Protein AF-A0A7V2SP52-F1 (afdb_monomer_lite)

pLDDT: mean 77.51, std 13.79, range [35.06, 93.62]

Foldseek 3Di:
DPCAVQLVVLLQLLLQLLLLLLQLCLVVVAFPLVQVCCVVPNPDNQNVLLQLLLVLLQLLLQLVCVVVVLFDCLQAPQFAQWPLPQLCVVVVVVQVVVCVVLVGHLLSLLLVVLQQEPVSVVVNLVLLQVLQCCVPNPVVVVSVVRSVVRTPRPPDDSTPAPQCVPPNPDSVSSSVVSNVSSCVSNCVSPVDPVNVVVVSSNVSSNSSSVSQSSQQSSCSNSCPDPPDNPHNDGADRRHLSNVLVVCVVPVVPDRNHSNNSSSNSSSNSSNVSSVVVVNRDNDDPDDPD

Radius of gyration: 19.65 Å; chains: 1; bounding box: 48×50×55 Å

Structure (mmCIF, N/CA/C/O backbone):
data_AF-A0A7V2SP52-F1
#
_entry.id   AF-A0A7V2SP52-F1
#
loop_
_atom_site.group_PDB
_atom_site.id
_atom_site.type_symbol
_atom_site.label_atom_id
_atom_site.label_alt_id
_atom_site.label_comp_id
_atom_site.label_asym_id
_atom_site.label_entity_id
_atom_site.label_seq_id
_atom_site.pdbx_PDB_ins_code
_atom_site.Cartn_x
_atom_site.Cartn_y
_atom_site.Cartn_z
_atom_site.occupancy
_atom_site.B_iso_or_equiv
_atom_site.auth_seq_id
_atom_site.auth_comp_id
_atom_site.auth_asym_id
_atom_site.auth_atom_id
_atom_site.pdbx_PDB_model_num
ATOM 1 N N . MET A 1 1 ? 5.611 19.695 -24.413 1.00 40.03 1 MET A N 1
ATOM 2 C CA . MET A 1 1 ? 4.196 19.769 -23.974 1.00 40.03 1 MET A CA 1
ATOM 3 C C . MET A 1 1 ? 3.271 18.742 -24.661 1.00 40.03 1 MET A C 1
ATOM 5 O O . MET A 1 1 ? 2.066 18.895 -24.558 1.00 40.03 1 MET A O 1
ATOM 9 N N . ILE A 1 2 ? 3.774 17.671 -25.305 1.00 41.84 2 ILE A N 1
ATOM 10 C CA . ILE A 1 2 ? 2.934 16.700 -26.059 1.00 41.84 2 ILE A CA 1
ATOM 11 C C . ILE A 1 2 ? 2.723 15.354 -25.306 1.00 41.84 2 ILE A C 1
ATOM 13 O O . ILE A 1 2 ? 1.990 14.499 -25.777 1.00 41.84 2 ILE A O 1
ATOM 17 N N . GLY A 1 3 ? 3.261 15.178 -24.087 1.00 51.06 3 GLY A N 1
ATOM 18 C CA . GLY A 1 3 ? 3.035 13.979 -23.244 1.00 51.06 3 GLY A CA 1
ATOM 19 C C . GLY A 1 3 ? 1.941 14.107 -22.166 1.00 51.06 3 GLY A C 1
ATOM 20 O O . GLY A 1 3 ? 1.559 13.122 -21.545 1.00 51.06 3 GLY A O 1
ATOM 21 N N . ALA A 1 4 ? 1.392 15.309 -21.951 1.00 56.06 4 ALA A N 1
ATOM 22 C CA . ALA A 1 4 ? 0.476 15.598 -20.841 1.00 56.06 4 ALA A CA 1
ATOM 23 C C . ALA A 1 4 ? -0.848 14.792 -20.793 1.00 56.06 4 ALA A C 1
ATOM 25 O O . ALA A 1 4 ? -1.271 14.474 -19.680 1.00 56.06 4 ALA A O 1
ATOM 26 N N . PRO A 1 5 ? -1.530 14.446 -21.911 1.00 64.88 5 PRO A N 1
ATOM 27 C CA . PRO A 1 5 ? -2.832 13.779 -21.808 1.00 64.88 5 PRO A CA 1
ATOM 28 C C . PRO A 1 5 ? -2.718 12.337 -21.296 1.00 64.88 5 PRO A C 1
ATOM 30 O O . PRO A 1 5 ? -3.607 11.867 -20.588 1.00 64.88 5 PRO A O 1
ATOM 33 N N . PHE A 1 6 ? -1.616 11.652 -21.604 1.00 73.81 6 PHE A N 1
ATOM 34 C CA . PHE A 1 6 ? -1.414 10.254 -21.234 1.00 73.81 6 PHE A CA 1
ATOM 35 C C . PHE A 1 6 ? -1.037 10.093 -19.760 1.00 73.81 6 PHE A C 1
ATOM 37 O O . PHE A 1 6 ? -1.691 9.349 -19.028 1.00 73.81 6 PHE A O 1
ATOM 44 N N . SER A 1 7 ? -0.051 10.860 -19.285 1.00 74.00 7 SER A N 1
ATOM 45 C CA . SER A 1 7 ? 0.370 10.825 -17.879 1.00 74.00 7 SER A CA 1
ATOM 46 C C . SER A 1 7 ? -0.771 11.251 -16.946 1.00 74.00 7 SER A C 1
ATOM 48 O O . SER A 1 7 ? -0.987 10.639 -15.900 1.00 74.00 7 SER A O 1
ATOM 50 N N . PHE A 1 8 ? -1.576 12.242 -17.355 1.00 80.69 8 PHE A N 1
ATOM 51 C CA . PHE A 1 8 ? -2.764 12.659 -16.606 1.00 80.69 8 PHE A CA 1
ATOM 52 C C . PHE A 1 8 ? -3.832 11.559 -16.534 1.00 80.69 8 PHE A C 1
ATOM 54 O O . PHE A 1 8 ? -4.391 11.319 -15.464 1.00 80.69 8 PHE A O 1
ATOM 61 N N . TYR A 1 9 ? -4.090 10.858 -17.642 1.00 82.56 9 TYR A N 1
ATOM 62 C CA . TYR A 1 9 ? -5.028 9.735 -17.670 1.00 82.56 9 TYR A CA 1
ATOM 63 C C . TYR A 1 9 ? -4.591 8.608 -16.723 1.00 82.56 9 TYR A C 1
ATOM 65 O O . TYR A 1 9 ? -5.379 8.150 -15.895 1.00 82.56 9 TYR A O 1
ATOM 73 N N . ILE A 1 10 ? -3.316 8.219 -16.768 1.00 81.81 10 ILE A N 1
ATOM 74 C CA . ILE A 1 10 ? -2.755 7.186 -15.888 1.00 81.81 10 ILE A CA 1
ATOM 75 C C . ILE A 1 10 ? -2.825 7.607 -14.413 1.00 81.81 10 ILE A C 1
ATOM 77 O O . ILE A 1 10 ? -3.188 6.805 -13.548 1.00 81.81 10 ILE A O 1
ATOM 81 N N . ALA A 1 11 ? -2.519 8.867 -14.106 1.00 83.31 11 ALA A N 1
ATOM 82 C CA . ALA A 1 11 ? -2.638 9.386 -12.750 1.00 83.31 11 ALA A CA 1
ATOM 83 C C . ALA A 1 11 ? -4.091 9.405 -12.253 1.00 83.31 11 ALA A C 1
ATOM 85 O O . ALA A 1 11 ? -4.332 9.113 -11.083 1.00 83.31 11 ALA A O 1
ATOM 86 N N . LEU A 1 12 ? -5.064 9.686 -13.126 1.00 86.38 12 LEU A N 1
ATOM 87 C CA . LEU A 1 12 ? -6.485 9.625 -12.784 1.00 86.38 12 LEU A CA 1
ATOM 88 C C . LEU A 1 12 ? -6.923 8.194 -12.441 1.00 86.38 12 LEU A C 1
ATOM 90 O O . LEU A 1 12 ? -7.636 7.996 -11.459 1.00 86.38 12 LEU A O 1
ATOM 94 N N . LEU A 1 13 ? -6.460 7.192 -13.194 1.00 86.19 13 LEU A N 1
ATOM 95 C CA . LEU A 1 13 ? -6.706 5.781 -12.869 1.00 86.19 13 LEU A CA 1
ATOM 96 C C . LEU A 1 13 ? -6.083 5.409 -11.514 1.00 86.19 13 LEU A C 1
ATOM 98 O O . LEU A 1 13 ? -6.737 4.788 -10.673 1.00 86.19 13 LEU A O 1
ATOM 102 N N . GLY A 1 14 ? -4.853 5.869 -11.257 1.00 84.12 14 GLY A N 1
ATOM 103 C CA . GLY A 1 14 ? -4.197 5.731 -9.955 1.00 84.12 14 GLY A CA 1
ATOM 104 C C . GLY A 1 14 ? -5.015 6.350 -8.822 1.00 84.12 14 GLY A C 1
ATOM 105 O O . GLY A 1 14 ? -5.219 5.706 -7.789 1.00 84.12 14 GLY A O 1
ATOM 106 N N . LEU A 1 15 ? -5.543 7.555 -9.044 1.00 88.81 15 LEU A N 1
ATOM 107 C CA . LEU A 1 15 ? -6.394 8.287 -8.109 1.00 88.81 15 LEU A CA 1
ATOM 108 C C . LEU A 1 15 ? -7.689 7.539 -7.808 1.00 88.81 15 LEU A C 1
ATOM 110 O O . LEU A 1 15 ? -8.049 7.438 -6.640 1.00 88.81 15 LEU A O 1
ATOM 114 N N . LEU A 1 16 ? -8.363 6.976 -8.813 1.00 91.00 16 LEU A N 1
ATOM 115 C CA . LEU A 1 16 ? -9.608 6.228 -8.615 1.00 91.00 16 LEU A CA 1
ATOM 116 C C . LEU A 1 16 ? -9.405 4.993 -7.728 1.00 91.00 16 LEU A C 1
ATOM 118 O O . LEU A 1 16 ? -10.152 4.798 -6.766 1.00 91.00 16 LEU A O 1
ATOM 122 N N . GLY A 1 17 ? -8.374 4.187 -7.995 1.00 87.25 17 GLY A N 1
ATOM 123 C CA . GLY A 1 17 ? -8.081 3.031 -7.144 1.00 87.25 17 GLY A CA 1
ATOM 124 C C . GLY A 1 17 ? -7.591 3.444 -5.750 1.00 87.25 17 GLY A C 1
ATOM 125 O O . GLY A 1 17 ? -8.027 2.877 -4.747 1.00 87.25 17 GLY A O 1
ATOM 126 N N . GLY A 1 18 ? -6.775 4.501 -5.660 1.00 88.00 18 GLY A N 1
ATOM 127 C CA . GLY A 1 18 ? -6.342 5.073 -4.385 1.00 88.00 18 GLY A CA 1
ATOM 128 C C . GLY A 1 18 ? -7.520 5.571 -3.546 1.00 88.00 18 GLY A C 1
ATOM 129 O O . GLY A 1 18 ? -7.591 5.286 -2.355 1.00 88.00 18 GLY A O 1
ATOM 130 N N . PHE A 1 19 ? -8.486 6.244 -4.171 1.00 93.00 19 PHE A N 1
ATOM 131 C CA . PHE A 1 19 ? -9.704 6.734 -3.529 1.00 93.00 19 PHE A CA 1
ATOM 132 C C . PHE A 1 19 ? -10.544 5.595 -2.956 1.00 93.00 19 PHE A C 1
ATOM 134 O O . PHE A 1 19 ? -10.910 5.637 -1.780 1.00 93.00 19 PHE A O 1
ATOM 141 N N . ALA A 1 20 ? -10.789 4.549 -3.751 1.00 92.19 20 ALA A N 1
ATOM 142 C CA . ALA A 1 20 ? -11.539 3.377 -3.307 1.00 92.19 20 ALA A CA 1
ATOM 143 C C . ALA A 1 20 ? -10.878 2.709 -2.090 1.00 92.19 20 ALA A C 1
ATOM 145 O O . ALA A 1 20 ? -11.542 2.429 -1.091 1.00 92.19 20 ALA A O 1
ATOM 146 N N . VAL A 1 21 ? -9.556 2.515 -2.139 1.00 89.62 21 VAL A N 1
ATOM 147 C CA . VAL A 1 21 ? -8.794 1.929 -1.030 1.00 89.62 21 VAL A CA 1
ATOM 148 C C . VAL A 1 21 ? -8.776 2.844 0.188 1.00 89.62 21 VAL A C 1
ATOM 150 O O . VAL A 1 21 ? -8.996 2.365 1.296 1.00 89.62 21 VAL A O 1
ATOM 153 N N . GLY A 1 22 ? -8.553 4.147 0.011 1.00 88.69 22 GLY A N 1
ATOM 154 C CA . GLY A 1 22 ? -8.526 5.119 1.103 1.00 88.69 22 GLY A CA 1
ATOM 155 C C . GLY A 1 22 ? -9.850 5.182 1.862 1.00 88.69 22 GLY A C 1
ATOM 156 O O . GLY A 1 22 ? -9.866 5.156 3.094 1.00 88.69 22 GLY A O 1
ATOM 157 N N . PHE A 1 23 ? -10.962 5.188 1.125 1.00 90.19 23 PHE A N 1
ATOM 158 C CA . PHE A 1 23 ? -12.307 5.225 1.692 1.00 90.19 23 PHE A CA 1
ATOM 159 C C . PHE A 1 23 ? -12.612 3.972 2.522 1.00 90.19 23 PHE A C 1
ATOM 161 O O . PHE A 1 23 ? -13.031 4.044 3.678 1.00 90.19 23 PHE A O 1
ATOM 168 N N . VAL A 1 24 ? -12.354 2.805 1.936 1.00 90.12 24 VAL A N 1
ATOM 169 C CA . VAL A 1 24 ? -12.687 1.511 2.530 1.00 90.12 24 VAL A CA 1
ATOM 170 C C . VAL A 1 24 ? -11.746 1.153 3.687 1.00 90.12 24 VAL A C 1
ATOM 172 O O . VAL A 1 24 ? -12.192 0.698 4.743 1.00 90.12 24 VAL A O 1
ATOM 175 N N . ALA A 1 25 ? -10.446 1.414 3.536 1.00 87.25 25 ALA A N 1
ATOM 176 C CA . ALA A 1 25 ? -9.447 1.097 4.550 1.00 87.25 25 ALA A CA 1
ATOM 177 C C . ALA A 1 25 ? -9.601 1.931 5.825 1.00 87.25 25 ALA A C 1
ATOM 179 O O . ALA A 1 25 ? -9.349 1.408 6.915 1.00 87.25 25 ALA A O 1
ATOM 180 N N . ARG A 1 26 ? -10.046 3.193 5.716 1.00 86.00 26 ARG A N 1
ATOM 181 C CA . ARG A 1 26 ? -10.343 4.019 6.892 1.00 86.00 26 ARG A CA 1
ATOM 182 C C . ARG A 1 26 ? -11.458 3.397 7.727 1.00 86.00 26 ARG A C 1
ATOM 184 O O . ARG A 1 26 ? -11.306 3.238 8.934 1.00 86.00 26 ARG A O 1
ATOM 191 N N . ARG A 1 27 ? -12.546 2.987 7.074 1.00 83.00 27 ARG A N 1
ATOM 192 C CA . ARG A 1 27 ? -13.746 2.489 7.752 1.00 83.00 27 ARG A CA 1
ATOM 193 C C . ARG A 1 27 ? -13.531 1.159 8.471 1.00 83.00 27 ARG A C 1
ATOM 195 O O . ARG A 1 27 ? -14.134 0.911 9.509 1.00 83.00 27 ARG A O 1
ATOM 202 N N . SER A 1 28 ? -12.632 0.319 7.962 1.00 78.38 28 SER A N 1
ATOM 203 C CA . SER A 1 28 ? -12.274 -0.956 8.593 1.00 78.38 28 SER A CA 1
ATOM 204 C C . SER A 1 28 ? -10.977 -0.918 9.410 1.00 78.38 28 SER A C 1
ATOM 206 O O . SER A 1 28 ? -10.505 -1.979 9.813 1.00 78.38 28 SER A O 1
ATOM 208 N N . ASN A 1 29 ? -10.371 0.260 9.629 1.00 77.50 29 ASN A N 1
ATOM 209 C CA . ASN A 1 29 ? -9.073 0.418 10.305 1.00 77.50 29 ASN A CA 1
ATOM 210 C C . ASN A 1 29 ? -7.992 -0.541 9.769 1.00 77.50 29 ASN A C 1
ATOM 212 O O . ASN A 1 29 ? -7.296 -1.227 10.523 1.00 77.50 29 ASN A O 1
ATOM 216 N N . PHE A 1 30 ? -7.884 -0.631 8.443 1.00 77.06 30 PHE A N 1
ATOM 217 C CA . PHE A 1 30 ? -6.973 -1.563 7.791 1.00 77.06 30 PHE A CA 1
ATOM 218 C C . PHE A 1 30 ? -5.528 -1.047 7.854 1.00 77.06 30 PHE A C 1
ATOM 220 O O . PHE A 1 30 ? -5.159 -0.095 7.170 1.00 77.06 30 PHE A O 1
ATOM 227 N N . CYS A 1 31 ? -4.689 -1.695 8.661 1.00 82.19 31 CYS A N 1
ATOM 228 C CA . CYS A 1 31 ? -3.241 -1.503 8.653 1.00 82.19 31 CYS A CA 1
ATOM 229 C C . CYS A 1 31 ? -2.548 -2.835 8.939 1.00 82.19 31 CYS A C 1
ATOM 231 O O . CYS A 1 31 ? -2.997 -3.618 9.777 1.00 82.19 31 CYS A O 1
ATOM 233 N N . THR A 1 32 ? -1.428 -3.069 8.258 1.00 82.00 32 THR A N 1
ATOM 234 C CA . THR A 1 32 ? -0.595 -4.268 8.426 1.00 82.00 32 THR A CA 1
ATOM 235 C C . THR A 1 32 ? -0.119 -4.432 9.867 1.00 82.00 32 THR A C 1
ATOM 237 O O . THR A 1 32 ? -0.199 -5.526 10.412 1.00 82.00 32 THR A O 1
ATOM 240 N N . LEU A 1 33 ? 0.298 -3.336 10.511 1.00 82.56 33 LEU A N 1
ATOM 241 C CA . LEU A 1 33 ? 0.694 -3.339 11.921 1.00 82.56 33 LEU A CA 1
ATOM 242 C C . LEU A 1 33 ? -0.468 -3.768 12.827 1.00 82.56 33 LEU A C 1
ATOM 244 O O . LEU A 1 33 ? -0.289 -4.630 13.676 1.00 82.56 33 LEU A O 1
ATOM 248 N N . GLY A 1 34 ? -1.674 -3.250 12.581 1.00 82.06 34 GLY A N 1
ATOM 249 C CA . GLY A 1 34 ? -2.861 -3.606 13.361 1.00 82.06 34 GLY A CA 1
ATOM 250 C C . GLY A 1 34 ? -3.263 -5.079 13.228 1.00 82.06 34 GLY A C 1
ATOM 251 O O . GLY A 1 34 ? -3.805 -5.643 14.172 1.00 82.06 34 GLY A O 1
ATOM 252 N N . ALA A 1 35 ? -2.978 -5.717 12.087 1.00 84.12 35 ALA A N 1
ATOM 253 C CA . ALA A 1 35 ? -3.157 -7.160 11.917 1.00 84.12 35 ALA A CA 1
ATOM 254 C C . ALA A 1 35 ? -2.140 -7.972 12.742 1.00 84.12 35 ALA A C 1
ATOM 256 O O . ALA A 1 35 ? -2.489 -9.010 13.309 1.00 84.12 35 ALA A O 1
ATOM 257 N N . ILE A 1 36 ? -0.896 -7.493 12.842 1.00 84.81 36 ILE A N 1
ATOM 258 C CA . ILE A 1 36 ? 0.147 -8.113 13.671 1.00 84.81 36 ILE A CA 1
ATOM 259 C C . ILE A 1 36 ? -0.198 -7.943 15.155 1.00 84.81 36 ILE A C 1
ATOM 261 O O . ILE A 1 36 ? -0.233 -8.928 15.887 1.00 84.81 36 ILE A O 1
ATOM 265 N N . GLU A 1 37 ? -0.528 -6.728 15.592 1.00 84.50 37 GLU A N 1
ATOM 266 C CA . GLU A 1 37 ? -0.913 -6.434 16.977 1.00 84.50 37 GLU A CA 1
ATOM 267 C C . GLU A 1 37 ? -2.110 -7.271 17.430 1.00 84.50 37 GLU A C 1
ATOM 269 O O . GLU A 1 37 ? -2.073 -7.859 18.506 1.00 84.50 37 GLU A O 1
ATOM 274 N N . GLU A 1 38 ? -3.145 -7.399 16.596 1.00 84.44 38 GLU A N 1
ATOM 275 C CA . GLU A 1 38 ? -4.315 -8.226 16.907 1.00 84.44 38 GLU A CA 1
ATOM 276 C C . GLU A 1 38 ? -3.945 -9.719 17.038 1.00 84.44 38 GLU A C 1
ATOM 278 O O . GLU A 1 38 ? -4.562 -10.443 17.811 1.00 84.44 38 GLU A O 1
ATOM 283 N N . THR A 1 39 ? -2.891 -10.185 16.363 1.00 84.12 39 THR A N 1
ATOM 284 C CA . THR A 1 39 ? -2.422 -11.576 16.490 1.00 84.12 39 THR A CA 1
ATOM 285 C C . THR A 1 39 ? -1.745 -11.847 17.835 1.00 84.12 39 THR A C 1
ATOM 287 O O . THR A 1 39 ? -1.894 -12.943 18.376 1.00 84.12 39 THR A O 1
ATOM 290 N N . TYR A 1 40 ? -1.004 -10.871 18.367 1.00 85.44 40 TYR A N 1
ATOM 291 C CA . TYR A 1 40 ? -0.240 -11.021 19.611 1.00 85.44 40 TYR A CA 1
ATOM 292 C C . TYR A 1 40 ? -1.003 -10.565 20.859 1.00 85.44 40 TYR A C 1
ATOM 294 O O . TYR A 1 40 ? -0.849 -11.166 21.919 1.00 85.44 40 TYR A O 1
ATOM 302 N N . TYR A 1 41 ? -1.825 -9.523 20.738 1.00 83.06 41 TYR A N 1
ATOM 303 C CA . TYR A 1 41 ? -2.513 -8.870 21.856 1.00 83.06 41 TYR A CA 1
ATOM 304 C C . TYR A 1 41 ? -4.042 -8.949 21.760 1.00 83.06 41 TYR A C 1
ATOM 306 O O . TYR A 1 41 ? -4.733 -8.684 22.743 1.00 83.06 41 TYR A O 1
ATOM 314 N N . GLY A 1 42 ? -4.588 -9.290 20.590 1.00 78.81 42 GLY A N 1
ATOM 315 C CA . GLY A 1 42 ? -6.026 -9.339 20.341 1.00 78.81 42 GLY A CA 1
ATOM 316 C C . GLY A 1 42 ? -6.652 -10.705 20.625 1.00 78.81 42 GLY A C 1
ATOM 317 O O . GLY A 1 42 ? -6.044 -11.760 20.455 1.00 78.81 42 GLY A O 1
ATOM 318 N N . THR A 1 43 ? -7.917 -10.686 21.046 1.00 73.38 43 THR A N 1
ATOM 319 C CA . THR A 1 43 ? -8.761 -11.887 21.173 1.00 73.38 43 THR A CA 1
ATOM 320 C C . THR A 1 43 ? -9.574 -12.155 19.904 1.00 73.38 43 THR A C 1
ATOM 322 O O . THR A 1 43 ? -9.908 -13.302 19.598 1.00 73.38 43 THR A O 1
ATOM 325 N N . GLU A 1 44 ? -9.878 -11.102 19.146 1.00 79.75 44 GLU A N 1
ATOM 326 C CA . GLU A 1 44 ? -10.462 -11.175 17.812 1.00 79.75 44 GLU A CA 1
ATOM 327 C C . GLU A 1 44 ? -9.352 -11.292 16.753 1.00 79.75 44 GLU A C 1
ATOM 329 O O . GLU A 1 44 ? -8.199 -11.029 17.050 1.00 79.75 44 GLU A O 1
ATOM 334 N N . ARG A 1 45 ? -9.654 -11.789 15.545 1.00 83.50 45 ARG A N 1
ATOM 335 C CA . ARG A 1 45 ? -8.677 -11.929 14.435 1.00 83.50 45 ARG A CA 1
ATOM 336 C C . ARG A 1 45 ? -9.212 -11.334 13.132 1.00 83.50 45 ARG A C 1
ATOM 338 O O . ARG A 1 45 ? -8.957 -11.847 12.041 1.00 83.50 45 ARG A O 1
ATOM 345 N N . SER A 1 46 ? -10.053 -10.316 13.252 1.00 83.81 46 SER A N 1
ATOM 346 C CA . SER A 1 46 ? -10.825 -9.744 12.148 1.00 83.81 46 SER A CA 1
ATOM 347 C C . SER A 1 46 ? -9.941 -8.995 11.141 1.00 83.81 46 SER A C 1
ATOM 349 O O . SER A 1 46 ? -10.086 -9.188 9.929 1.00 83.81 46 SER A O 1
ATOM 351 N N . ARG A 1 47 ? -8.972 -8.200 11.611 1.00 84.75 47 ARG A N 1
ATOM 352 C CA . ARG A 1 47 ? -8.035 -7.435 10.771 1.00 84.75 47 ARG A CA 1
ATOM 353 C C . ARG A 1 47 ? -7.021 -8.363 10.125 1.00 84.75 47 ARG A C 1
ATOM 355 O O . ARG A 1 47 ? -6.758 -8.220 8.934 1.00 84.75 47 ARG A O 1
ATOM 362 N N . LEU A 1 48 ? -6.533 -9.362 10.865 1.00 87.50 48 LEU A N 1
ATOM 363 C CA . LEU A 1 48 ? -5.670 -10.410 10.313 1.00 87.50 48 LEU A CA 1
ATOM 364 C C . LEU A 1 48 ? -6.357 -11.157 9.161 1.00 87.50 48 LEU A C 1
ATOM 366 O O . LEU A 1 48 ? -5.778 -11.294 8.086 1.00 87.50 48 LEU A O 1
ATOM 370 N N . ARG A 1 49 ? -7.609 -11.591 9.346 1.00 88.44 49 ARG A N 1
ATOM 371 C CA . ARG A 1 49 ? -8.381 -12.257 8.283 1.00 88.44 49 ARG A CA 1
ATOM 372 C C . ARG A 1 49 ? -8.624 -11.349 7.087 1.00 88.44 49 ARG A C 1
ATOM 374 O O . ARG A 1 49 ? -8.469 -11.802 5.961 1.00 88.44 49 ARG A O 1
ATOM 381 N N . THR A 1 50 ? -8.923 -10.073 7.323 1.00 89.38 50 THR A N 1
ATOM 382 C CA . THR A 1 50 ? -9.069 -9.076 6.250 1.00 89.38 50 THR A CA 1
ATOM 383 C C . THR A 1 50 ? -7.787 -8.908 5.447 1.00 89.38 50 THR A C 1
ATOM 385 O O . THR A 1 50 ? -7.832 -8.851 4.220 1.00 89.38 50 THR A O 1
ATOM 388 N N . TRP A 1 51 ? -6.640 -8.865 6.126 1.00 89.56 51 TRP A N 1
ATOM 389 C CA . TRP A 1 51 ? -5.337 -8.758 5.481 1.00 89.56 51 TRP A CA 1
ATOM 390 C C . TRP A 1 51 ? -5.008 -10.005 4.653 1.00 89.56 51 TRP A C 1
ATOM 392 O O . TRP A 1 51 ? -4.654 -9.878 3.484 1.00 89.56 51 TRP A O 1
ATOM 402 N N . VAL A 1 52 ? -5.212 -11.204 5.208 1.00 89.06 52 VAL A N 1
ATOM 403 C CA . VAL A 1 52 ? -5.005 -12.467 4.478 1.00 89.06 52 VAL A CA 1
ATOM 404 C C . VAL A 1 52 ? -5.959 -12.592 3.287 1.00 89.06 52 VAL A C 1
ATOM 406 O O . VAL A 1 52 ? -5.543 -13.033 2.217 1.00 89.06 52 VAL A O 1
ATOM 409 N N . LEU A 1 53 ? -7.214 -12.159 3.435 1.00 89.62 53 LEU A N 1
ATOM 410 C CA . LEU A 1 53 ? -8.186 -12.152 2.345 1.00 89.62 53 LEU A CA 1
ATOM 411 C C . LEU A 1 53 ? -7.753 -11.207 1.219 1.00 89.62 53 LEU A C 1
ATOM 413 O O . LEU A 1 53 ? -7.785 -11.605 0.058 1.00 89.62 53 LEU A O 1
ATOM 417 N N . ALA A 1 54 ? -7.288 -9.998 1.550 1.00 89.62 54 ALA A N 1
ATOM 418 C CA . ALA A 1 54 ? -6.760 -9.057 0.563 1.00 89.62 54 ALA A CA 1
ATOM 419 C C . ALA A 1 54 ? -5.569 -9.640 -0.208 1.00 89.62 54 ALA A C 1
ATOM 421 O O . ALA A 1 54 ? -5.524 -9.540 -1.432 1.00 89.62 54 ALA A O 1
ATOM 422 N N . VAL A 1 55 ? -4.636 -10.292 0.496 1.00 87.19 55 VAL A N 1
ATOM 423 C CA . VAL A 1 55 ? -3.479 -10.962 -0.116 1.00 87.19 55 VAL A CA 1
ATOM 424 C C . VAL A 1 55 ? -3.926 -12.102 -1.032 1.00 87.19 55 VAL A C 1
ATOM 426 O O . VAL A 1 55 ? -3.476 -12.175 -2.171 1.00 87.19 55 VAL A O 1
ATOM 429 N N . GLY A 1 56 ? -4.837 -12.965 -0.580 1.00 86.94 56 GLY A N 1
ATOM 430 C CA . GLY A 1 56 ? -5.331 -14.081 -1.387 1.00 86.94 56 GLY A CA 1
ATOM 431 C C . GLY A 1 56 ? -6.067 -13.626 -2.650 1.00 86.94 56 GLY A C 1
ATOM 432 O O . GLY A 1 56 ? -5.819 -14.158 -3.730 1.00 86.94 56 GLY A O 1
ATOM 433 N N . VAL A 1 57 ? -6.929 -12.608 -2.543 1.00 89.38 57 VAL A N 1
ATOM 434 C CA . VAL A 1 57 ? -7.635 -12.025 -3.699 1.00 89.38 57 VAL A CA 1
ATOM 435 C C . VAL A 1 57 ? -6.650 -11.366 -4.665 1.00 89.38 57 VAL A C 1
ATOM 437 O O . VAL A 1 57 ? -6.774 -11.551 -5.874 1.00 89.38 57 VAL A O 1
ATOM 440 N N . ALA A 1 58 ? -5.653 -10.642 -4.146 1.00 87.06 58 ALA A N 1
ATOM 441 C CA . ALA A 1 58 ? -4.621 -10.024 -4.968 1.00 87.06 58 ALA A CA 1
ATOM 442 C C . ALA A 1 58 ? -3.816 -11.071 -5.748 1.00 87.06 58 ALA A C 1
ATOM 444 O O . ALA A 1 58 ? -3.683 -10.930 -6.957 1.00 87.06 58 ALA A O 1
ATOM 445 N N . ILE A 1 59 ? -3.335 -12.135 -5.091 1.00 84.88 59 ILE A N 1
ATOM 446 C CA . ILE A 1 59 ? -2.555 -13.189 -5.758 1.00 84.88 59 ILE A CA 1
ATOM 447 C C . ILE A 1 59 ? -3.414 -13.930 -6.790 1.00 84.88 59 ILE A C 1
ATOM 449 O O . ILE A 1 59 ? -2.956 -14.137 -7.909 1.00 84.88 59 ILE A O 1
ATOM 453 N N . LEU A 1 60 ? -4.663 -14.300 -6.472 1.00 87.56 60 LEU A N 1
ATOM 454 C CA . LEU A 1 60 ? -5.534 -14.942 -7.466 1.00 87.56 60 LEU A CA 1
ATOM 455 C C . LEU A 1 60 ? -5.760 -14.054 -8.687 1.00 87.56 60 LEU A C 1
ATOM 457 O O . LEU A 1 60 ? -5.680 -14.536 -9.814 1.00 87.56 60 LEU A O 1
ATOM 461 N N . GLY A 1 61 ? -6.057 -12.772 -8.476 1.00 84.94 61 GLY A N 1
ATOM 462 C CA . GLY A 1 61 ? -6.365 -11.873 -9.580 1.00 84.94 61 GLY A CA 1
ATOM 463 C C . GLY A 1 61 ? -5.145 -11.535 -10.436 1.00 84.94 61 GLY A C 1
ATOM 464 O O . GLY A 1 61 ? -5.272 -11.477 -11.657 1.00 84.94 61 GLY A O 1
ATOM 465 N N . THR A 1 62 ? -3.958 -11.372 -9.843 1.00 82.69 62 THR A N 1
ATOM 466 C CA . THR A 1 62 ? -2.728 -11.130 -10.617 1.00 82.69 62 THR A CA 1
ATOM 467 C C . THR A 1 62 ? -2.321 -12.345 -11.434 1.00 82.69 62 THR A C 1
ATOM 469 O O . THR A 1 62 ? -1.967 -12.201 -12.599 1.00 82.69 62 THR A O 1
ATOM 472 N N . GLN A 1 63 ? -2.436 -13.543 -10.863 1.00 82.69 63 GLN A N 1
ATOM 473 C CA . GLN A 1 63 ? -2.137 -14.780 -11.580 1.00 82.69 63 GLN A CA 1
ATOM 474 C C . GLN A 1 63 ? -3.158 -15.061 -12.683 1.00 82.69 63 GLN A C 1
ATOM 476 O O . GLN A 1 63 ? -2.800 -15.561 -13.745 1.00 82.69 63 GLN A O 1
ATOM 481 N N . ALA A 1 64 ? -4.429 -14.705 -12.472 1.00 83.25 64 ALA A N 1
ATOM 482 C CA . ALA A 1 64 ? -5.431 -14.767 -13.529 1.00 83.25 64 ALA A CA 1
ATOM 483 C C . ALA A 1 64 ? -5.082 -13.819 -14.690 1.00 83.25 64 ALA A C 1
ATOM 485 O O . ALA A 1 64 ? -5.148 -14.233 -15.844 1.00 83.25 64 ALA A O 1
ATOM 486 N N . LEU A 1 65 ? -4.674 -12.576 -14.405 1.00 80.75 65 LEU A N 1
ATOM 487 C CA . LEU A 1 65 ? -4.253 -11.604 -15.426 1.00 80.75 65 LEU A CA 1
ATOM 488 C C . LEU A 1 65 ? -3.066 -12.095 -16.268 1.00 80.75 65 LEU A C 1
ATOM 490 O O . LEU A 1 65 ? -3.085 -11.925 -17.487 1.00 80.75 65 LEU A O 1
ATOM 494 N N . ASP A 1 66 ? -2.074 -12.714 -15.627 1.00 77.44 66 ASP A N 1
ATOM 495 C CA . ASP A 1 66 ? -0.913 -13.318 -16.295 1.00 77.44 66 ASP A CA 1
ATOM 496 C C . ASP A 1 66 ? -1.325 -14.513 -17.166 1.00 77.44 66 ASP A C 1
ATOM 498 O O . ASP A 1 66 ? -0.974 -14.584 -18.341 1.00 77.44 66 ASP A O 1
ATOM 502 N N . PHE A 1 67 ? -2.193 -15.393 -16.651 1.00 75.38 67 PHE A N 1
ATOM 503 C CA . PHE A 1 67 ? -2.697 -16.545 -17.403 1.00 75.38 67 PHE A CA 1
ATOM 504 C C . PHE A 1 67 ? -3.498 -16.153 -18.654 1.00 75.38 67 PHE A C 1
ATOM 506 O O . PHE A 1 67 ? -3.400 -16.815 -19.687 1.00 75.38 67 PHE A O 1
ATOM 513 N N . TYR A 1 68 ? -4.285 -15.076 -18.580 1.00 79.44 68 TYR A N 1
ATOM 514 C CA . TYR A 1 68 ? -5.017 -14.543 -19.733 1.00 79.44 68 TYR A CA 1
ATOM 515 C C . TYR A 1 68 ? -4.134 -13.726 -20.694 1.00 79.44 68 TYR A C 1
ATOM 517 O O . TYR A 1 68 ? -4.627 -13.282 -21.730 1.00 79.44 68 TYR A O 1
ATOM 525 N N . GLY A 1 69 ? -2.845 -13.539 -20.386 1.00 70.31 69 GLY A N 1
ATOM 526 C CA . GLY A 1 69 ? -1.889 -12.840 -21.246 1.00 70.31 69 GLY A CA 1
ATOM 527 C C . GLY A 1 69 ? -2.070 -11.322 -21.283 1.00 70.31 69 GLY A C 1
ATOM 528 O O . GLY A 1 69 ? -1.563 -10.673 -22.194 1.00 70.31 69 GLY A O 1
ATOM 529 N N . PHE A 1 70 ? -2.790 -10.738 -20.317 1.00 67.25 70 PHE A N 1
ATOM 530 C CA . PHE A 1 70 ? -2.937 -9.280 -20.221 1.00 67.25 70 PHE A CA 1
ATOM 531 C C . PHE A 1 70 ? -1.683 -8.599 -19.654 1.00 67.25 70 PHE A C 1
ATOM 533 O O . PHE A 1 70 ? -1.506 -7.398 -19.842 1.00 67.25 70 PHE A O 1
ATOM 540 N N . ILE A 1 71 ? -0.835 -9.342 -18.936 1.00 66.12 71 ILE A N 1
ATOM 541 C CA . ILE A 1 71 ? 0.372 -8.849 -18.262 1.00 66.12 71 ILE A CA 1
ATOM 542 C C . ILE A 1 71 ? 1.456 -9.922 -18.387 1.00 66.12 71 ILE A C 1
ATOM 544 O O . ILE A 1 71 ? 1.146 -11.095 -18.224 1.00 66.12 71 ILE A O 1
ATOM 548 N N . ASN A 1 72 ? 2.710 -9.530 -18.634 1.00 62.97 72 ASN A N 1
ATOM 549 C CA . ASN A 1 72 ? 3.870 -10.405 -18.442 1.00 62.97 72 ASN A CA 1
ATOM 550 C C . ASN A 1 72 ? 4.512 -10.080 -17.089 1.00 62.97 72 ASN A C 1
ATOM 552 O O . ASN A 1 72 ? 5.221 -9.081 -16.956 1.00 62.97 72 ASN A O 1
ATOM 556 N N . ILE A 1 73 ? 4.276 -10.911 -16.068 1.00 59.59 73 ILE A N 1
ATOM 557 C CA . ILE A 1 73 ? 4.870 -10.704 -14.732 1.00 59.59 73 ILE A CA 1
ATOM 558 C C . ILE A 1 73 ? 6.404 -10.872 -14.768 1.00 59.59 73 ILE A C 1
ATOM 560 O O . ILE A 1 73 ? 7.108 -10.314 -13.922 1.00 59.59 73 ILE A O 1
ATOM 564 N N . SER A 1 74 ? 6.941 -11.583 -15.765 1.00 54.69 74 SER A N 1
ATOM 565 C CA . SER A 1 74 ? 8.378 -11.841 -15.939 1.00 54.69 74 SER A CA 1
ATOM 566 C C . SER A 1 74 ? 9.236 -10.579 -16.098 1.00 54.69 74 SER A C 1
ATOM 568 O O . SER A 1 74 ? 10.391 -10.600 -15.682 1.00 54.69 74 SER A O 1
ATOM 570 N N . ASP A 1 75 ? 8.673 -9.478 -16.609 1.00 54.09 75 ASP A N 1
ATOM 571 C CA . ASP A 1 75 ? 9.375 -8.190 -16.749 1.00 54.09 75 ASP A CA 1
ATOM 572 C C . ASP A 1 75 ? 9.221 -7.281 -15.514 1.00 54.09 75 ASP A C 1
ATOM 574 O O . ASP A 1 75 ? 9.755 -6.170 -15.463 1.00 54.09 75 ASP A O 1
ATOM 578 N N . SER A 1 76 ? 8.482 -7.721 -14.489 1.00 56.66 76 SER A N 1
ATOM 579 C CA . SER A 1 76 ? 8.272 -6.918 -13.285 1.00 56.66 76 SER A CA 1
ATOM 580 C C . SER A 1 76 ? 9.521 -6.892 -12.397 1.00 56.66 76 SER A C 1
ATOM 582 O O . SER A 1 76 ? 10.168 -7.915 -12.165 1.00 56.66 76 SER A O 1
ATOM 584 N N . PHE A 1 77 ? 9.811 -5.722 -11.808 1.00 53.84 77 PHE A N 1
ATOM 585 C CA . PHE A 1 77 ? 10.935 -5.508 -10.879 1.00 53.84 77 PHE A CA 1
ATOM 586 C C . PHE A 1 77 ? 11.013 -6.571 -9.761 1.00 53.84 77 PHE A C 1
ATOM 588 O O . PHE A 1 77 ? 12.090 -6.902 -9.270 1.00 53.84 77 PHE A O 1
ATOM 595 N N . TYR A 1 78 ? 9.863 -7.121 -9.363 1.00 52.56 78 TYR A N 1
ATOM 596 C CA . TYR A 1 78 ? 9.735 -8.101 -8.288 1.00 52.56 78 TYR A CA 1
ATOM 597 C C . TYR A 1 78 ? 10.225 -9.510 -8.636 1.00 52.56 78 TYR A C 1
ATOM 599 O O . TYR A 1 78 ? 10.546 -10.262 -7.717 1.00 52.56 78 TYR A O 1
ATOM 607 N N . LEU A 1 79 ? 10.267 -9.881 -9.921 1.00 51.69 79 LEU A N 1
ATOM 608 C CA . LEU A 1 79 ? 10.719 -11.203 -10.367 1.00 51.69 79 LEU A CA 1
ATOM 609 C C . LEU A 1 79 ? 12.168 -11.220 -10.856 1.00 51.69 79 LEU A C 1
ATOM 611 O O . LEU A 1 79 ? 12.665 -12.303 -11.174 1.00 51.69 79 LEU A O 1
ATOM 615 N N . LEU A 1 80 ? 12.864 -10.073 -10.852 1.00 52.09 80 LEU A N 1
ATOM 616 C CA . LEU A 1 80 ? 14.278 -10.019 -11.217 1.00 52.09 80 LEU A CA 1
ATOM 617 C C . LEU A 1 80 ? 15.090 -11.043 -10.391 1.00 52.09 80 LEU A C 1
ATOM 619 O O . LEU A 1 80 ? 14.848 -11.220 -9.189 1.00 52.09 80 LEU A O 1
ATOM 623 N N . PRO A 1 81 ? 16.074 -11.720 -11.005 1.00 50.19 81 PRO A N 1
ATOM 624 C CA . PRO A 1 81 ? 16.840 -12.806 -10.392 1.00 50.19 81 PRO A CA 1
ATOM 625 C C . PRO A 1 81 ? 17.923 -12.283 -9.427 1.00 50.19 81 PRO A C 1
ATOM 627 O O . PRO A 1 81 ? 19.087 -12.667 -9.496 1.00 50.19 81 PRO A O 1
ATOM 630 N N . GLN A 1 82 ? 17.566 -11.352 -8.539 1.00 53.22 82 GLN A N 1
ATOM 631 C CA . GLN A 1 82 ? 18.459 -10.787 -7.529 1.00 53.22 82 GLN A CA 1
ATOM 632 C C . GLN A 1 82 ? 17.801 -10.885 -6.154 1.00 53.22 82 GLN A C 1
ATOM 634 O O . GLN A 1 82 ? 17.032 -10.014 -5.742 1.00 53.22 82 GLN A O 1
ATOM 639 N N . LEU A 1 83 ? 18.125 -11.949 -5.417 1.00 55.25 83 LEU A N 1
ATOM 640 C CA . LEU A 1 83 ? 17.770 -12.059 -4.007 1.00 55.25 83 LEU A CA 1
ATOM 641 C C . LEU A 1 83 ? 18.660 -11.114 -3.196 1.00 55.25 83 LEU A C 1
ATOM 643 O O . LEU A 1 83 ? 19.739 -11.471 -2.726 1.00 55.25 83 LEU A O 1
ATOM 647 N N . ARG A 1 84 ? 18.173 -9.886 -3.016 1.00 66.44 84 ARG A N 1
ATOM 648 C CA . ARG A 1 84 ? 18.788 -8.830 -2.200 1.00 66.44 84 ARG A CA 1
ATOM 649 C C . ARG A 1 84 ? 18.553 -9.113 -0.711 1.00 66.44 84 ARG A C 1
ATOM 651 O O . ARG A 1 84 ? 17.883 -8.345 -0.018 1.00 66.44 84 ARG A O 1
ATOM 658 N N . LEU A 1 85 ? 19.056 -10.252 -0.226 1.00 69.56 85 LEU A N 1
ATOM 659 C CA . LEU A 1 85 ? 18.707 -10.823 1.080 1.00 69.56 85 LEU A CA 1
ATOM 660 C C . LEU A 1 85 ? 19.044 -9.856 2.223 1.00 69.56 85 LEU A C 1
ATOM 662 O O . LEU A 1 85 ? 18.179 -9.515 3.028 1.00 69.56 85 LEU A O 1
ATOM 666 N N . VAL A 1 86 ? 20.273 -9.333 2.232 1.00 74.75 86 VAL A N 1
AT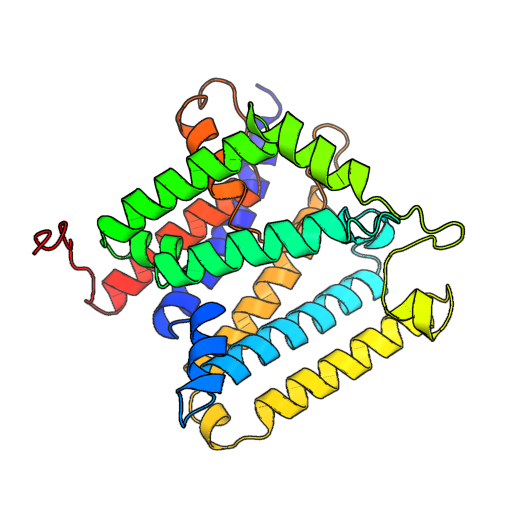OM 667 C CA . VAL A 1 86 ? 20.750 -8.387 3.256 1.00 74.75 86 VAL A CA 1
ATOM 668 C C . VAL A 1 86 ? 19.929 -7.098 3.241 1.00 74.75 86 VAL A C 1
ATOM 670 O O . VAL A 1 86 ? 19.461 -6.657 4.291 1.00 74.75 86 VAL A O 1
ATOM 673 N N . GLY A 1 87 ? 19.686 -6.535 2.054 1.00 73.81 87 GLY A N 1
ATOM 674 C CA . GLY A 1 87 ? 18.864 -5.336 1.894 1.00 73.81 87 GLY A CA 1
ATOM 675 C C . GLY A 1 87 ? 17.427 -5.538 2.382 1.00 73.81 87 GLY A C 1
ATOM 676 O O . GLY A 1 87 ? 16.884 -4.674 3.067 1.00 73.81 87 GLY A O 1
ATOM 677 N N . SER A 1 88 ? 16.825 -6.695 2.091 1.00 76.94 88 SER A N 1
ATOM 678 C CA . SER A 1 88 ? 15.459 -7.017 2.516 1.00 76.94 88 SER A CA 1
ATOM 679 C C . SER A 1 88 ? 15.333 -7.224 4.029 1.00 76.94 88 SER A C 1
ATOM 681 O O . SER A 1 88 ? 14.384 -6.724 4.631 1.00 76.94 88 SER A O 1
ATOM 683 N N . ILE A 1 89 ? 16.308 -7.887 4.664 1.00 83.38 89 ILE A N 1
ATOM 684 C CA . ILE A 1 89 ? 16.309 -8.137 6.111 1.00 83.38 89 ILE A CA 1
ATOM 685 C C . ILE A 1 89 ? 16.553 -6.833 6.871 1.00 83.38 89 ILE A C 1
ATOM 687 O O . ILE A 1 89 ? 15.751 -6.467 7.729 1.00 83.38 89 ILE A O 1
ATOM 691 N N . LEU A 1 90 ? 17.624 -6.103 6.543 1.00 84.06 90 LEU A N 1
ATOM 692 C CA . LEU A 1 90 ? 17.958 -4.856 7.234 1.00 84.06 90 LEU A CA 1
ATOM 693 C C . LEU A 1 90 ? 16.917 -3.767 6.969 1.00 84.06 90 LEU A C 1
ATOM 695 O O . LEU A 1 90 ? 16.470 -3.105 7.905 1.00 84.06 90 LEU A O 1
ATOM 699 N N . GLY A 1 91 ? 16.482 -3.611 5.716 1.00 82.50 91 GLY A N 1
ATOM 700 C CA . GLY A 1 91 ? 15.423 -2.671 5.355 1.00 82.50 91 GLY A CA 1
ATOM 701 C C . GLY A 1 91 ? 14.100 -3.009 6.041 1.00 82.50 91 GLY A C 1
ATOM 702 O O . GLY A 1 91 ? 13.458 -2.122 6.599 1.00 82.50 91 GLY A O 1
ATOM 703 N N . GLY A 1 92 ? 13.723 -4.292 6.074 1.00 85.44 92 GLY A N 1
ATOM 704 C CA . GLY A 1 92 ? 12.532 -4.773 6.772 1.00 85.44 92 GLY A CA 1
ATOM 705 C C . GLY A 1 92 ? 12.587 -4.537 8.283 1.00 85.44 92 GLY A C 1
ATOM 706 O O . GLY A 1 92 ? 11.601 -4.077 8.857 1.00 85.44 92 GLY A O 1
ATOM 707 N N . MET A 1 93 ? 13.736 -4.776 8.925 1.00 88.69 93 MET A N 1
ATOM 708 C CA . MET A 1 93 ? 13.930 -4.505 10.355 1.00 88.69 93 MET A CA 1
ATOM 709 C C . MET A 1 93 ? 13.839 -3.013 10.678 1.00 88.69 93 MET A C 1
ATOM 711 O O . MET A 1 93 ? 13.111 -2.636 11.594 1.00 88.69 93 MET A O 1
ATOM 715 N N . LEU A 1 94 ? 14.529 -2.157 9.918 1.00 88.75 94 LEU A N 1
ATOM 716 C CA . LEU A 1 94 ? 14.485 -0.705 10.115 1.00 88.75 94 LEU A CA 1
ATOM 717 C C . LEU A 1 94 ? 13.078 -0.146 9.882 1.00 88.75 94 LEU A C 1
ATOM 719 O O . LEU A 1 94 ? 12.591 0.663 10.671 1.00 88.75 94 LEU A O 1
ATOM 723 N N . PHE A 1 95 ? 12.398 -0.615 8.832 1.00 87.00 95 PHE A N 1
ATOM 724 C CA . PHE A 1 95 ? 11.022 -0.223 8.544 1.00 87.00 95 PHE A CA 1
ATOM 725 C C . PHE A 1 95 ? 10.054 -0.706 9.635 1.00 87.00 95 PHE A C 1
ATOM 727 O O . PHE A 1 95 ? 9.200 0.059 10.078 1.00 87.00 95 PHE A O 1
ATOM 734 N N . GLY A 1 96 ? 10.214 -1.941 10.121 1.00 87.56 96 GLY A N 1
ATOM 735 C CA . GLY A 1 96 ? 9.435 -2.502 11.228 1.00 87.56 96 GLY A CA 1
ATOM 736 C C . GLY A 1 96 ? 9.626 -1.746 12.543 1.00 87.56 96 GLY A C 1
ATOM 737 O O . GLY A 1 96 ? 8.643 -1.398 13.195 1.00 87.56 96 GLY A O 1
ATOM 738 N N . LEU A 1 97 ? 10.873 -1.422 12.896 1.00 90.75 97 LEU A N 1
ATOM 739 C CA . LEU A 1 97 ? 11.198 -0.609 14.069 1.00 90.75 97 LEU A CA 1
ATOM 740 C C . LEU A 1 97 ? 10.557 0.782 13.970 1.00 90.75 97 LEU A C 1
ATOM 742 O O . LEU A 1 97 ? 9.953 1.254 14.931 1.00 90.75 97 LEU A O 1
ATOM 746 N N . GLY A 1 98 ? 10.621 1.409 12.791 1.00 89.06 98 GLY A N 1
ATOM 747 C CA . GLY A 1 98 ? 9.944 2.676 12.519 1.00 89.06 98 GLY A CA 1
ATOM 748 C C . GLY A 1 98 ? 8.426 2.588 12.696 1.00 89.06 98 GLY A C 1
ATOM 749 O O . GLY A 1 98 ? 7.834 3.448 13.346 1.00 89.06 98 GLY A O 1
ATOM 750 N N . MET A 1 99 ? 7.791 1.525 12.187 1.00 89.62 99 MET A N 1
ATOM 751 C CA . MET A 1 99 ? 6.352 1.304 12.383 1.00 89.62 99 MET A CA 1
ATOM 752 C C . MET A 1 99 ? 5.983 1.156 13.863 1.00 89.62 99 MET A C 1
ATOM 754 O O . MET A 1 99 ? 4.961 1.701 14.277 1.00 89.62 99 MET A O 1
ATOM 758 N N . ALA A 1 100 ? 6.812 0.473 14.659 1.00 87.75 100 ALA A N 1
ATOM 759 C CA . ALA A 1 100 ? 6.601 0.327 16.099 1.00 87.75 100 ALA A CA 1
ATOM 760 C C . ALA A 1 100 ? 6.754 1.662 16.853 1.00 87.75 100 ALA A C 1
ATOM 762 O O . ALA A 1 100 ? 5.942 1.966 17.721 1.00 87.75 100 ALA A O 1
ATOM 763 N N . LEU A 1 101 ? 7.744 2.487 16.490 1.00 88.44 101 LEU A N 1
ATOM 764 C CA . LEU A 1 101 ? 7.983 3.807 17.096 1.00 88.44 101 LEU A CA 1
ATOM 765 C C . LEU A 1 101 ? 6.849 4.806 16.820 1.00 88.44 101 LEU A C 1
ATOM 767 O O . LEU A 1 101 ? 6.495 5.601 17.689 1.00 88.44 101 LEU A O 1
ATOM 771 N N . VAL A 1 102 ? 6.286 4.785 15.609 1.00 87.62 102 VAL A N 1
ATOM 772 C CA . VAL A 1 102 ? 5.196 5.698 15.223 1.00 87.62 102 VAL A CA 1
ATOM 773 C C . VAL A 1 102 ? 3.816 5.133 15.597 1.00 87.62 102 VAL A C 1
ATOM 775 O O . VAL A 1 102 ? 2.859 5.893 15.742 1.00 87.62 102 VAL A O 1
ATOM 778 N N . GLY A 1 103 ? 3.695 3.813 15.776 1.00 85.06 103 GLY A N 1
ATOM 779 C CA . GLY A 1 103 ? 2.431 3.127 16.076 1.00 85.06 103 GLY A CA 1
ATOM 780 C C . GLY A 1 103 ? 1.509 2.981 14.858 1.00 85.06 103 GLY A C 1
ATOM 781 O O . GLY A 1 103 ? 0.284 2.910 14.990 1.00 85.06 103 GLY A O 1
ATOM 782 N N . THR A 1 104 ? 2.070 3.023 13.645 1.00 86.56 104 THR A N 1
ATOM 783 C CA . THR A 1 104 ? 1.316 2.876 12.391 1.00 86.56 104 THR A CA 1
ATOM 784 C C . THR A 1 104 ? 2.226 2.531 11.210 1.00 86.56 104 THR A C 1
ATOM 786 O O . THR A 1 104 ? 3.408 2.862 11.175 1.00 86.56 104 THR A O 1
ATOM 789 N N . CYS A 1 105 ? 1.649 1.874 10.203 1.00 88.00 105 CYS A N 1
ATOM 790 C CA . CYS A 1 105 ? 2.273 1.620 8.909 1.00 88.00 105 CYS A CA 1
ATOM 791 C C . CYS A 1 105 ? 2.286 2.877 8.013 1.00 88.00 105 CYS A C 1
ATOM 793 O O . CYS A 1 105 ? 1.499 3.800 8.220 1.00 88.00 105 CYS A O 1
ATOM 795 N N . ALA A 1 106 ? 3.127 2.896 6.971 1.00 86.06 106 ALA A N 1
ATOM 796 C CA . ALA A 1 106 ? 3.200 3.999 5.997 1.00 86.06 106 ALA A CA 1
ATOM 797 C C . ALA A 1 106 ? 1.835 4.363 5.387 1.00 86.06 106 ALA A C 1
ATOM 799 O O . ALA A 1 106 ? 1.441 5.526 5.361 1.00 86.06 106 ALA A O 1
ATOM 800 N N . PHE A 1 107 ? 1.082 3.348 4.962 1.00 87.50 107 PHE A N 1
ATOM 801 C CA . PHE A 1 107 ? -0.278 3.520 4.454 1.00 87.50 107 PHE A CA 1
ATOM 802 C C . PHE A 1 107 ? -1.249 4.033 5.535 1.00 87.50 107 PHE A C 1
ATOM 804 O O . PHE A 1 107 ? -2.070 4.906 5.270 1.00 87.50 107 PHE A O 1
ATOM 811 N N . GLY A 1 108 ? -1.116 3.549 6.774 1.00 88.38 108 GLY A N 1
ATOM 812 C CA . GLY A 1 108 ? -1.913 4.011 7.913 1.00 88.38 108 GLY A CA 1
ATOM 813 C C . GLY A 1 108 ? -1.651 5.473 8.282 1.00 88.38 108 GLY A C 1
ATOM 814 O O . GLY A 1 108 ? -2.592 6.189 8.609 1.00 88.38 108 GLY A O 1
ATOM 815 N N . MET A 1 109 ? -0.403 5.943 8.167 1.00 89.56 109 MET A N 1
ATOM 816 C CA . MET A 1 109 ? -0.068 7.357 8.369 1.00 89.56 109 MET A CA 1
ATOM 817 C C . MET A 1 109 ? -0.752 8.238 7.325 1.00 89.56 109 MET A C 1
ATOM 819 O O . MET A 1 109 ? -1.362 9.237 7.689 1.00 89.56 109 MET A O 1
ATOM 823 N N . LEU A 1 110 ? -0.740 7.819 6.055 1.00 90.12 110 LEU A N 1
ATOM 824 C CA . LEU A 1 110 ? -1.411 8.543 4.974 1.00 90.12 110 LEU A CA 1
ATOM 825 C C . LEU A 1 110 ? -2.939 8.604 5.176 1.00 90.12 110 LEU A C 1
ATOM 827 O O . LEU A 1 110 ? -3.552 9.651 4.973 1.00 90.12 110 LEU A O 1
ATOM 831 N N . LEU A 1 111 ? -3.553 7.505 5.631 1.00 90.44 111 LEU A N 1
ATOM 832 C CA . LEU A 1 111 ? -4.979 7.454 5.977 1.00 90.44 111 LEU A CA 1
ATOM 833 C C . LEU A 1 111 ? -5.343 8.404 7.131 1.00 90.44 111 LEU A C 1
ATOM 835 O O . LEU A 1 111 ? -6.356 9.105 7.057 1.00 90.44 111 LEU A O 1
ATOM 839 N N . ARG A 1 112 ? -4.536 8.425 8.201 1.00 89.12 112 ARG A N 1
ATOM 840 C CA . ARG A 1 112 ? -4.741 9.323 9.353 1.00 89.12 112 ARG A CA 1
ATOM 841 C C . ARG A 1 112 ? -4.518 10.784 8.969 1.00 89.12 112 ARG A C 1
ATOM 843 O O . ARG A 1 112 ? -5.320 11.629 9.362 1.00 89.12 112 ARG A O 1
ATOM 850 N N . ALA A 1 113 ? -3.539 11.055 8.104 1.00 90.44 113 ALA A N 1
ATOM 851 C CA . ALA A 1 113 ? -3.256 12.397 7.605 1.00 90.44 113 ALA A CA 1
ATOM 852 C C . ALA A 1 113 ? -4.449 12.951 6.815 1.00 90.44 113 ALA A C 1
ATOM 854 O O . ALA A 1 113 ? -4.877 14.080 7.047 1.00 90.44 113 ALA A O 1
ATOM 855 N N . GLY A 1 114 ? -5.079 12.122 5.972 1.00 86.38 114 GLY A N 1
ATOM 856 C CA . GLY A 1 114 ? -6.340 12.474 5.308 1.00 86.38 114 GLY A CA 1
ATOM 857 C C . GLY A 1 114 ? -7.520 12.677 6.271 1.00 86.38 114 GLY A C 1
ATOM 858 O O . GLY A 1 114 ? -8.549 13.209 5.880 1.00 86.38 114 GLY A O 1
ATOM 859 N N . GLY A 1 115 ? -7.388 12.268 7.534 1.00 84.56 115 GLY A N 1
ATOM 860 C CA . GLY A 1 115 ? -8.391 12.426 8.583 1.00 84.56 115 GLY A CA 1
ATOM 861 C C . GLY A 1 115 ? -8.334 13.683 9.425 1.00 84.56 115 GLY A C 1
ATOM 862 O O . GLY A 1 115 ? -9.229 13.841 10.249 1.00 84.56 115 GLY A O 1
ATOM 863 N N . GLY A 1 116 ? -7.314 14.522 9.241 1.00 85.69 116 GLY A N 1
ATOM 864 C CA . GLY A 1 116 ? -7.113 15.731 10.042 1.00 85.69 116 GLY A CA 1
ATOM 865 C C . GLY A 1 116 ? -6.141 15.585 11.219 1.00 85.69 116 GLY A C 1
ATOM 866 O O . GLY A 1 116 ? -6.005 16.531 11.989 1.00 85.69 116 GLY A O 1
ATOM 867 N N . ASP A 1 117 ? -5.439 14.452 11.355 1.00 88.00 117 ASP A N 1
ATOM 868 C CA . ASP A 1 117 ? -4.400 14.267 12.380 1.00 88.00 117 ASP A CA 1
ATOM 869 C C . ASP A 1 117 ? -3.079 14.927 11.931 1.00 88.00 117 ASP A C 1
A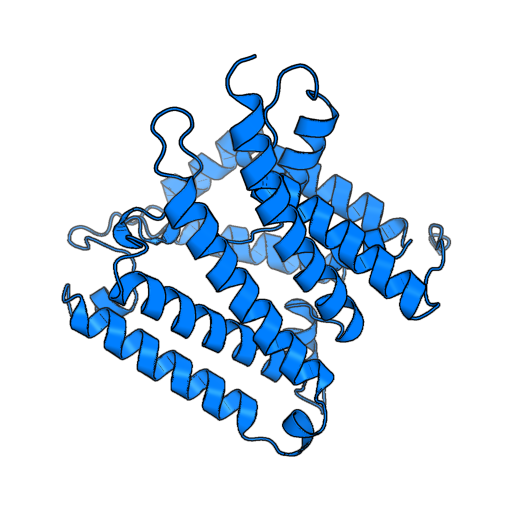TOM 871 O O . ASP A 1 117 ? -2.381 14.426 11.038 1.00 88.00 117 ASP A O 1
ATOM 875 N N . MET A 1 118 ? -2.713 16.047 12.568 1.00 85.75 118 MET A N 1
ATOM 876 C CA . MET A 1 118 ? -1.497 16.802 12.243 1.00 85.75 118 MET A CA 1
ATOM 877 C C . MET A 1 118 ? -0.205 16.046 12.530 1.00 85.75 118 MET A C 1
ATOM 879 O O . MET A 1 118 ? 0.775 16.196 11.793 1.00 85.75 118 MET A O 1
ATOM 883 N N . ARG A 1 119 ? -0.188 15.201 13.566 1.00 88.06 119 ARG A N 1
ATOM 884 C CA . ARG A 1 119 ? 0.982 14.381 13.884 1.00 88.06 119 ARG A CA 1
ATOM 885 C C . ARG A 1 119 ? 1.252 13.413 12.741 1.00 88.06 119 ARG A C 1
ATOM 887 O O . ARG A 1 119 ? 2.394 13.294 12.295 1.00 88.06 119 ARG A O 1
ATOM 894 N N . SER A 1 120 ? 0.201 12.761 12.247 1.00 88.31 120 SER A N 1
ATOM 895 C CA . SER A 1 120 ? 0.312 11.825 11.128 1.00 88.31 120 SER A CA 1
ATOM 896 C C . SER A 1 120 ? 0.669 12.510 9.803 1.00 88.31 120 SER A C 1
ATOM 898 O O . SER A 1 120 ? 1.381 11.931 8.981 1.00 88.31 120 SER A O 1
ATOM 900 N N . LEU A 1 121 ? 0.240 13.761 9.603 1.00 89.75 121 LEU A N 1
ATOM 901 C CA . LEU A 1 121 ? 0.625 14.566 8.444 1.00 89.75 121 LEU A CA 1
ATOM 902 C C . LEU A 1 121 ? 2.132 14.847 8.450 1.00 89.75 121 LEU A C 1
ATOM 904 O O . LEU A 1 121 ? 2.815 14.597 7.455 1.00 89.75 121 LEU A O 1
ATOM 908 N N . VAL A 1 122 ? 2.669 15.306 9.584 1.00 90.62 122 VAL A N 1
ATOM 909 C CA . VAL A 1 122 ? 4.105 15.584 9.721 1.00 90.62 122 VAL A CA 1
ATOM 910 C C . VAL A 1 122 ? 4.930 14.304 9.614 1.00 90.62 122 VAL A C 1
ATOM 912 O O . VAL A 1 122 ? 5.934 14.287 8.902 1.00 90.62 122 VAL A O 1
ATOM 915 N N . SER A 1 123 ? 4.498 13.203 10.234 1.00 91.06 123 SER A N 1
ATOM 916 C CA . SER A 1 123 ? 5.206 11.925 10.106 1.00 91.06 123 SER A CA 1
ATOM 917 C C . SER A 1 123 ? 5.182 11.389 8.670 1.00 91.06 123 SER A C 1
ATOM 919 O O . SER A 1 123 ? 6.182 10.840 8.211 1.00 91.06 123 SER A O 1
ATOM 921 N N . THR A 1 124 ? 4.085 11.594 7.931 1.00 91.75 124 THR A N 1
ATOM 922 C CA . THR A 1 124 ? 3.982 11.250 6.502 1.00 91.75 124 THR A CA 1
ATOM 923 C C . THR A 1 124 ? 4.949 12.080 5.659 1.00 91.75 124 THR A C 1
ATOM 925 O O . THR A 1 124 ? 5.627 11.527 4.793 1.00 91.75 124 THR A O 1
ATOM 928 N N . LEU A 1 125 ? 5.078 13.383 5.936 1.00 91.31 125 LEU A N 1
ATOM 929 C CA . LEU A 1 125 ? 6.032 14.259 5.251 1.00 91.31 125 LEU A CA 1
ATOM 930 C C . LEU A 1 125 ? 7.481 13.812 5.494 1.00 91.31 125 LEU A C 1
ATOM 932 O O . LEU A 1 125 ? 8.260 13.700 4.549 1.00 91.31 125 LEU A O 1
ATOM 936 N N . ILE A 1 126 ? 7.831 13.508 6.749 1.00 92.06 126 ILE A N 1
ATOM 937 C CA . ILE A 1 126 ? 9.165 13.015 7.120 1.00 92.06 126 ILE A CA 1
ATOM 938 C C . ILE A 1 126 ? 9.444 11.670 6.441 1.00 92.06 126 ILE A C 1
ATOM 940 O O . ILE A 1 126 ? 10.521 11.488 5.873 1.00 92.06 126 ILE A O 1
ATOM 944 N N . LEU A 1 127 ? 8.471 10.749 6.444 1.00 90.81 127 LEU A N 1
ATOM 945 C CA . LEU A 1 127 ? 8.586 9.471 5.742 1.00 90.81 127 LEU A CA 1
ATOM 946 C C . LEU A 1 127 ? 8.846 9.686 4.246 1.00 90.81 127 LEU A C 1
ATOM 948 O O . LEU A 1 127 ? 9.741 9.051 3.696 1.00 90.81 127 LEU A O 1
ATOM 952 N N . GLY A 1 128 ? 8.094 10.578 3.597 1.00 89.06 128 GLY A N 1
ATOM 953 C CA . GLY A 1 128 ? 8.275 10.907 2.184 1.00 89.06 128 GLY A CA 1
ATOM 954 C C . GLY A 1 128 ? 9.647 11.502 1.891 1.00 89.06 128 GLY A C 1
ATOM 955 O O . GLY A 1 128 ? 10.325 11.067 0.964 1.00 89.06 128 GLY A O 1
ATOM 956 N N . PHE A 1 129 ? 10.090 12.451 2.715 1.00 90.31 129 PHE A N 1
ATOM 957 C CA . PHE A 1 129 ? 11.383 13.112 2.568 1.00 90.31 129 PHE A CA 1
ATOM 958 C C . PHE A 1 129 ? 12.554 12.129 2.713 1.00 90.31 129 PHE A C 1
ATOM 960 O O . PHE A 1 129 ? 13.414 12.038 1.835 1.00 90.31 129 PHE A O 1
ATOM 967 N N . VAL A 1 130 ? 12.567 11.329 3.784 1.00 89.06 130 VAL A N 1
ATOM 968 C CA . VAL A 1 130 ? 13.611 10.316 4.019 1.00 89.06 130 VAL A CA 1
ATOM 969 C C . VAL A 1 130 ? 13.515 9.175 2.999 1.00 89.06 130 VAL A C 1
ATOM 971 O O . VAL A 1 130 ? 14.536 8.697 2.501 1.00 89.06 130 VAL A O 1
ATOM 974 N N . GLY A 1 131 ? 12.301 8.766 2.628 1.00 85.75 131 GLY A N 1
ATOM 975 C CA . GLY A 1 131 ? 12.046 7.776 1.581 1.00 85.75 131 GLY A CA 1
ATOM 976 C C . GLY A 1 131 ? 12.590 8.214 0.220 1.00 85.75 131 GLY A C 1
ATOM 977 O O . GLY A 1 131 ? 13.259 7.443 -0.464 1.00 85.75 131 GLY A O 1
ATOM 978 N N . TYR A 1 132 ? 12.399 9.481 -0.148 1.00 86.31 132 TYR A N 1
ATOM 979 C CA . TYR A 1 132 ? 12.969 10.027 -1.376 1.00 86.31 132 TYR A CA 1
ATOM 980 C C . TYR A 1 132 ? 14.499 10.107 -1.306 1.00 86.31 132 TYR A C 1
ATOM 982 O O . TYR A 1 132 ? 15.182 9.717 -2.252 1.00 86.31 132 TYR A O 1
ATOM 990 N N . MET A 1 133 ? 15.062 10.534 -0.169 1.00 86.06 133 MET A N 1
ATOM 991 C CA . MET A 1 133 ? 16.518 10.581 0.018 1.00 86.06 133 MET A CA 1
ATOM 992 C C . MET A 1 133 ? 17.187 9.201 -0.025 1.00 86.06 133 MET A C 1
ATOM 994 O O . MET A 1 133 ? 18.321 9.093 -0.489 1.00 86.06 133 MET A O 1
ATOM 998 N N . THR A 1 134 ? 16.515 8.152 0.450 1.00 83.75 134 THR A N 1
ATOM 999 C CA . THR A 1 134 ? 17.020 6.766 0.402 1.00 83.75 134 THR A CA 1
ATOM 1000 C C . THR A 1 134 ? 16.912 6.144 -0.986 1.00 83.75 134 THR A C 1
ATOM 1002 O O . THR A 1 134 ? 17.750 5.314 -1.338 1.00 83.75 134 THR A O 1
ATOM 1005 N N . ALA A 1 135 ? 15.921 6.559 -1.779 1.00 78.88 135 ALA A N 1
ATOM 1006 C CA . ALA A 1 135 ? 15.727 6.074 -3.141 1.00 78.88 135 ALA A CA 1
ATOM 1007 C C . ALA A 1 135 ? 16.590 6.810 -4.179 1.00 78.88 135 ALA A C 1
ATOM 1009 O O . ALA A 1 135 ? 17.171 6.166 -5.045 1.00 78.88 135 ALA A O 1
ATOM 1010 N N . ASN A 1 136 ? 16.663 8.143 -4.105 1.00 78.94 136 ASN A N 1
ATOM 1011 C CA . ASN A 1 136 ? 17.265 8.993 -5.141 1.00 78.94 136 ASN A CA 1
ATOM 1012 C C . ASN A 1 136 ? 18.303 9.998 -4.598 1.00 78.94 136 ASN A C 1
ATOM 1014 O O . ASN A 1 136 ? 18.896 10.740 -5.375 1.00 78.94 136 ASN A O 1
ATOM 1018 N N . GLY A 1 137 ? 18.488 10.089 -3.277 1.00 79.88 137 GLY A N 1
ATOM 1019 C CA . GLY A 1 137 ? 19.330 11.108 -2.640 1.00 79.88 137 GLY A CA 1
ATOM 1020 C C . GLY A 1 137 ? 20.651 10.575 -2.087 1.00 79.88 137 GLY A C 1
ATOM 1021 O O . GLY A 1 137 ? 21.168 9.547 -2.508 1.00 79.88 137 GLY A O 1
ATOM 1022 N N . ILE A 1 138 ? 21.205 11.276 -1.096 1.00 81.94 138 ILE A N 1
ATOM 1023 C CA . ILE A 1 138 ? 22.512 10.949 -0.499 1.00 81.94 138 ILE A CA 1
ATOM 1024 C C . ILE A 1 138 ? 22.543 9.565 0.168 1.00 81.94 138 ILE A C 1
ATOM 1026 O O . ILE A 1 138 ? 23.561 8.875 0.129 1.00 81.94 138 ILE A O 1
ATOM 1030 N N . LEU A 1 139 ? 21.412 9.120 0.728 1.00 79.88 139 LEU A N 1
ATOM 1031 C CA . LEU A 1 139 ? 21.294 7.790 1.323 1.00 79.88 139 LEU A CA 1
ATOM 1032 C C . LEU A 1 139 ? 21.190 6.684 0.262 1.00 79.88 139 LEU A C 1
ATOM 1034 O O . LEU A 1 139 ? 21.344 5.515 0.613 1.00 79.88 139 LEU A O 1
ATOM 1038 N N . ALA A 1 140 ? 20.989 7.025 -1.016 1.00 77.56 140 ALA A N 1
ATOM 1039 C CA . ALA A 1 140 ? 20.984 6.046 -2.097 1.00 77.56 140 ALA A CA 1
ATOM 1040 C C . ALA A 1 140 ? 22.348 5.361 -2.252 1.00 77.56 140 ALA A C 1
ATOM 1042 O O . ALA A 1 140 ? 22.412 4.173 -2.536 1.00 77.56 140 ALA A O 1
ATOM 1043 N N . TYR A 1 141 ? 23.455 6.064 -1.989 1.00 78.69 141 TYR A N 1
ATOM 1044 C CA . TYR A 1 141 ? 24.783 5.448 -2.047 1.00 78.69 141 TYR A CA 1
ATOM 1045 C C . TYR A 1 141 ? 24.940 4.334 -1.001 1.00 78.69 141 TYR A C 1
ATOM 1047 O O . TYR A 1 141 ? 25.436 3.248 -1.294 1.00 78.69 141 TYR A O 1
ATOM 1055 N N . ILE A 1 142 ? 24.445 4.588 0.215 1.00 76.94 142 ILE A N 1
ATOM 1056 C CA . ILE A 1 142 ? 24.454 3.620 1.316 1.00 76.94 142 ILE A CA 1
ATOM 1057 C C . ILE A 1 142 ? 23.495 2.464 1.017 1.00 76.94 142 ILE A C 1
ATOM 1059 O O . ILE A 1 142 ? 23.852 1.309 1.243 1.00 76.94 142 ILE A O 1
ATOM 1063 N N . SER A 1 143 ? 22.299 2.753 0.493 1.00 73.31 143 SER A N 1
ATOM 1064 C CA . SER A 1 143 ? 21.318 1.717 0.161 1.00 73.31 143 SER A CA 1
ATOM 1065 C C . SER A 1 143 ? 21.821 0.809 -0.960 1.00 73.31 143 SER A C 1
ATOM 1067 O O . SER A 1 143 ? 21.735 -0.408 -0.826 1.00 73.31 143 SER A O 1
ATOM 1069 N N . VAL A 1 144 ? 22.434 1.364 -2.008 1.00 75.81 144 VAL A N 1
ATOM 1070 C CA . VAL A 1 144 ? 23.060 0.587 -3.086 1.00 75.81 144 VAL A CA 1
ATOM 1071 C C . VAL A 1 144 ? 24.209 -0.254 -2.541 1.00 75.81 144 VAL A C 1
ATOM 1073 O O . VAL A 1 144 ? 24.241 -1.450 -2.804 1.00 75.81 144 VAL A O 1
ATOM 1076 N N . PHE A 1 145 ? 25.096 0.315 -1.721 1.00 72.81 145 PHE A N 1
ATOM 1077 C CA . PHE A 1 145 ? 26.206 -0.433 -1.126 1.00 72.81 145 PHE A CA 1
ATOM 1078 C C . PHE A 1 145 ? 25.731 -1.607 -0.252 1.00 72.81 145 PHE A C 1
ATOM 1080 O O . PHE A 1 145 ? 26.224 -2.721 -0.398 1.00 72.81 145 PHE A O 1
ATOM 1087 N N . LEU A 1 146 ? 24.740 -1.385 0.619 1.00 69.25 146 LEU A N 1
ATOM 1088 C CA . LEU A 1 146 ? 24.146 -2.427 1.473 1.00 69.25 146 LEU A CA 1
ATOM 1089 C C . LEU A 1 146 ? 23.463 -3.531 0.668 1.00 69.25 146 LEU A C 1
ATOM 1091 O O . LEU A 1 146 ? 23.463 -4.695 1.071 1.00 69.25 146 LEU A O 1
ATOM 1095 N N . VAL A 1 147 ? 22.839 -3.156 -0.443 1.00 68.88 147 VAL A N 1
ATOM 1096 C CA . VAL A 1 147 ? 22.118 -4.092 -1.293 1.00 68.88 147 VAL A CA 1
ATOM 1097 C C . VAL A 1 147 ? 23.081 -4.912 -2.151 1.00 68.88 147 VAL A C 1
ATOM 1099 O O . VAL A 1 147 ? 22.900 -6.122 -2.261 1.00 68.88 147 VAL A O 1
ATOM 1102 N N . GLU A 1 148 ? 24.129 -4.287 -2.684 1.00 67.00 148 GLU A N 1
ATOM 1103 C CA . GLU A 1 148 ? 25.148 -4.955 -3.495 1.00 67.00 148 GLU A CA 1
ATOM 1104 C C . GLU A 1 148 ? 26.044 -5.870 -2.647 1.00 67.00 148 GLU A C 1
ATOM 1106 O O . GLU A 1 148 ? 26.372 -6.978 -3.065 1.00 67.00 148 GLU A O 1
ATOM 1111 N N . ALA A 1 149 ? 26.363 -5.471 -1.409 1.00 61.66 149 ALA A N 1
ATOM 1112 C CA . ALA A 1 149 ? 27.168 -6.266 -0.475 1.00 61.66 149 ALA A CA 1
ATOM 1113 C C . ALA A 1 149 ? 26.523 -7.610 -0.086 1.00 61.66 149 ALA A C 1
ATOM 1115 O O . ALA A 1 149 ? 27.209 -8.509 0.398 1.00 61.66 149 ALA A O 1
ATOM 1116 N N . GLY A 1 150 ? 25.208 -7.748 -0.279 1.00 55.69 150 GLY A N 1
ATOM 1117 C CA . GLY A 1 150 ? 24.445 -8.958 0.017 1.00 55.69 150 GLY A CA 1
ATOM 1118 C C . GLY A 1 150 ? 23.843 -9.647 -1.201 1.00 55.69 150 GLY A C 1
ATOM 1119 O O . GLY A 1 150 ? 22.963 -10.490 -1.016 1.00 55.69 150 GLY A O 1
ATOM 1120 N N . ASN A 1 151 ? 24.254 -9.274 -2.419 1.00 57.34 151 ASN A N 1
ATOM 1121 C CA . ASN A 1 151 ? 23.768 -9.916 -3.634 1.00 57.34 151 ASN A CA 1
ATOM 1122 C C . ASN A 1 151 ? 24.340 -11.330 -3.734 1.00 57.34 151 ASN A C 1
ATOM 1124 O O . ASN A 1 151 ? 25.487 -11.550 -4.118 1.00 57.34 151 ASN A O 1
ATOM 1128 N N . ILE A 1 152 ? 23.499 -12.308 -3.423 1.00 55.31 152 ILE A N 1
ATOM 1129 C CA . ILE A 1 152 ? 23.726 -13.688 -3.831 1.00 55.31 152 ILE A CA 1
ATOM 1130 C C . ILE A 1 152 ? 23.207 -13.779 -5.263 1.00 55.31 152 ILE A C 1
ATOM 1132 O O . ILE A 1 152 ? 21.998 -13.850 -5.491 1.00 55.31 152 ILE A O 1
ATOM 1136 N N . ALA A 1 153 ? 24.112 -13.707 -6.240 1.00 53.31 153 ALA A N 1
ATOM 1137 C CA . ALA A 1 153 ? 23.760 -14.006 -7.620 1.00 53.31 153 ALA A CA 1
ATOM 1138 C C . ALA A 1 153 ? 23.297 -15.468 -7.669 1.00 53.31 153 ALA A C 1
ATOM 1140 O O . ALA A 1 153 ? 24.100 -16.386 -7.495 1.00 53.31 153 ALA A O 1
ATOM 1141 N N . MET A 1 154 ? 21.997 -15.691 -7.858 1.00 49.78 154 MET A N 1
ATOM 1142 C CA . MET A 1 154 ? 21.467 -17.033 -8.074 1.00 49.78 154 MET A CA 1
ATOM 1143 C C . MET A 1 154 ? 21.882 -17.473 -9.477 1.00 49.78 154 MET A C 1
ATOM 1145 O O . MET A 1 154 ? 21.210 -17.208 -10.473 1.00 49.78 154 MET A O 1
ATOM 1149 N N . VAL A 1 155 ? 23.049 -18.113 -9.558 1.00 43.78 155 VAL A N 1
ATOM 1150 C CA . VAL A 1 155 ? 23.536 -18.774 -10.767 1.00 43.78 155 VAL A CA 1
ATOM 1151 C C . VAL A 1 155 ? 22.559 -19.919 -11.059 1.00 43.78 155 VAL A C 1
ATOM 1153 O O . VAL A 1 155 ? 22.606 -20.934 -10.369 1.00 43.78 155 VAL A O 1
ATOM 1156 N N . ASN A 1 156 ? 21.673 -19.725 -12.049 1.00 47.16 156 ASN A N 1
ATOM 1157 C CA . ASN A 1 156 ? 20.688 -20.667 -12.632 1.00 47.16 156 ASN A CA 1
ATOM 1158 C C . ASN A 1 156 ? 19.178 -20.439 -12.376 1.00 47.16 156 ASN A C 1
ATOM 1160 O O . ASN A 1 156 ? 18.401 -21.293 -12.793 1.00 47.16 156 ASN A O 1
ATOM 1164 N N . SER A 1 157 ? 18.714 -19.329 -11.788 1.00 45.44 157 SER A N 1
ATOM 1165 C CA . SER A 1 157 ? 17.261 -19.035 -11.717 1.00 45.44 157 SER A CA 1
ATOM 1166 C C . SER A 1 157 ? 16.873 -17.882 -12.644 1.00 45.44 157 SER A C 1
ATOM 1168 O O . SER A 1 157 ? 17.461 -16.805 -12.543 1.00 45.44 157 SER A O 1
ATOM 1170 N N . GLN A 1 158 ? 15.888 -18.083 -13.526 1.00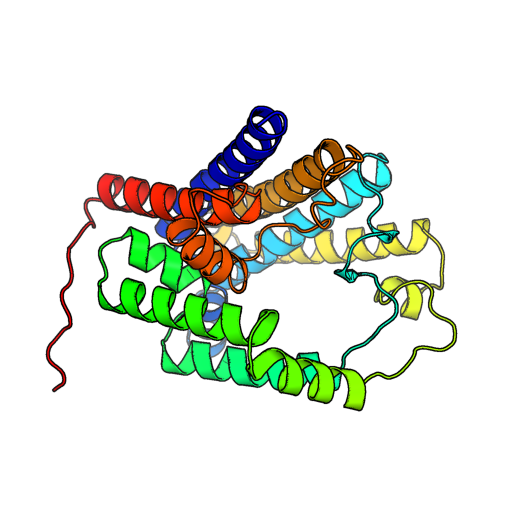 47.69 158 GLN A N 1
ATOM 1171 C CA . GLN A 1 158 ? 15.371 -17.023 -14.405 1.00 47.69 158 GLN A CA 1
ATOM 1172 C C . GLN A 1 158 ? 14.458 -16.053 -13.639 1.00 47.69 158 GLN A C 1
ATOM 1174 O O . GLN A 1 158 ? 14.358 -14.889 -14.021 1.00 47.69 158 GLN A O 1
ATOM 1179 N N . THR A 1 159 ? 13.849 -16.492 -12.530 1.00 51.28 159 THR A N 1
ATOM 1180 C CA . THR A 1 159 ? 13.021 -15.660 -11.648 1.00 51.28 159 THR A CA 1
ATOM 1181 C C . THR A 1 159 ? 13.234 -16.009 -10.169 1.00 51.28 159 THR A C 1
ATOM 1183 O O . THR A 1 159 ? 13.475 -17.157 -9.803 1.00 51.28 159 THR A O 1
ATOM 1186 N N . SER A 1 160 ? 13.107 -15.027 -9.271 1.00 52.69 160 SER A N 1
ATOM 1187 C CA . SER A 1 160 ? 13.188 -15.249 -7.810 1.00 52.69 160 SER A CA 1
ATOM 1188 C C . SER A 1 160 ? 11.839 -15.688 -7.218 1.00 52.69 160 SER A C 1
ATOM 1190 O O . SER A 1 160 ? 11.403 -15.181 -6.184 1.00 52.69 160 SER A O 1
ATOM 1192 N N . SER A 1 161 ? 11.120 -16.583 -7.900 1.00 56.16 161 SER A N 1
ATOM 1193 C CA . SER A 1 161 ? 9.800 -17.047 -7.466 1.00 56.16 161 SER A CA 1
ATOM 1194 C C . SER A 1 161 ? 9.906 -18.322 -6.617 1.00 56.16 161 SER A C 1
ATOM 1196 O O . SER A 1 161 ? 10.655 -19.246 -6.931 1.00 56.16 161 SER A O 1
ATOM 1198 N N . ILE A 1 162 ? 9.124 -18.402 -5.529 1.00 59.03 162 ILE A N 1
ATOM 1199 C CA . ILE A 1 162 ? 9.037 -19.597 -4.655 1.00 59.03 162 ILE A CA 1
ATOM 1200 C C . ILE A 1 162 ? 8.675 -20.852 -5.470 1.00 59.03 162 ILE A C 1
ATOM 1202 O O . ILE A 1 162 ? 9.076 -21.965 -5.139 1.00 59.03 162 ILE A O 1
ATOM 1206 N N . SER A 1 163 ? 7.934 -20.674 -6.560 1.00 52.66 163 SER A N 1
ATOM 1207 C CA . SER A 1 163 ? 7.523 -21.734 -7.470 1.00 52.66 163 SER A CA 1
ATOM 1208 C C . SER A 1 163 ? 8.665 -22.305 -8.315 1.00 52.66 163 SER A C 1
ATOM 1210 O O . SER A 1 163 ? 8.663 -23.509 -8.561 1.00 52.66 163 SER A O 1
ATOM 1212 N N . GLU A 1 164 ? 9.658 -21.502 -8.709 1.00 57.53 164 GLU A N 1
ATOM 1213 C CA . GLU A 1 164 ? 10.836 -21.995 -9.440 1.00 57.53 164 GLU A CA 1
ATOM 1214 C C . GLU A 1 164 ? 11.746 -22.842 -8.532 1.00 57.53 164 GLU A C 1
ATOM 1216 O O . GLU A 1 164 ? 12.276 -23.859 -8.976 1.00 57.53 164 GLU A O 1
ATOM 1221 N N . LEU A 1 165 ? 11.829 -22.502 -7.237 1.00 57.56 165 LEU A N 1
ATOM 1222 C CA . LEU A 1 165 ? 12.592 -23.264 -6.239 1.00 57.56 165 LEU A CA 1
ATOM 1223 C C . LEU A 1 165 ? 11.974 -24.640 -5.922 1.00 57.56 165 LEU A C 1
ATOM 1225 O O . LEU A 1 165 ? 12.702 -25.574 -5.597 1.00 57.56 165 LEU A O 1
ATOM 1229 N N . ILE A 1 166 ? 10.643 -24.769 -5.998 1.00 58.00 166 ILE A N 1
ATOM 1230 C CA . ILE A 1 166 ? 9.925 -25.999 -5.611 1.00 58.00 166 ILE A CA 1
ATOM 1231 C C . ILE A 1 166 ? 9.637 -26.911 -6.816 1.00 58.00 166 ILE A C 1
ATOM 1233 O O . ILE A 1 166 ? 9.674 -28.130 -6.670 1.00 58.00 166 ILE A O 1
ATOM 1237 N N . LEU A 1 167 ? 9.333 -26.357 -7.998 1.00 56.88 167 LEU A N 1
ATOM 1238 C CA . LEU A 1 167 ? 8.808 -27.125 -9.143 1.00 56.88 167 LEU A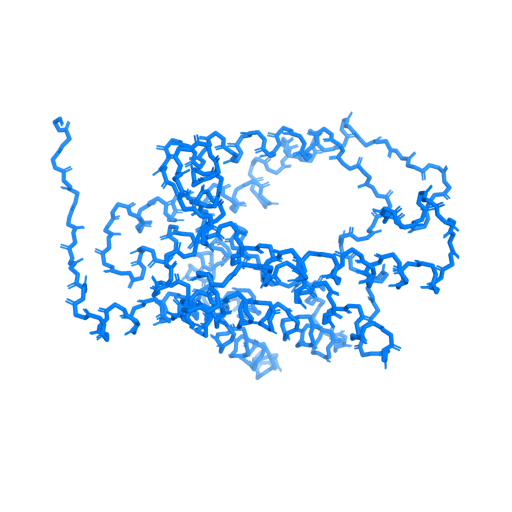 CA 1
ATOM 1239 C C . LEU A 1 167 ? 9.620 -26.978 -10.442 1.00 56.88 167 LEU A C 1
ATOM 1241 O O . LEU A 1 167 ? 9.261 -27.588 -11.451 1.00 56.88 167 LEU A O 1
ATOM 1245 N N . GLY A 1 168 ? 10.703 -26.195 -10.440 1.00 56.06 168 GLY A N 1
ATOM 1246 C CA . GLY A 1 168 ? 11.456 -25.860 -11.651 1.00 56.06 168 GLY A CA 1
ATOM 1247 C C . GLY A 1 168 ? 10.731 -24.851 -12.562 1.00 56.06 168 GLY A C 1
ATOM 1248 O O . GLY A 1 168 ? 9.599 -24.447 -12.276 1.00 56.06 168 GLY A O 1
ATOM 1249 N N . PRO A 1 169 ? 11.364 -24.421 -13.672 1.00 59.94 169 PRO A N 1
ATOM 1250 C CA . PRO A 1 169 ? 10.885 -23.340 -14.538 1.00 59.94 169 PRO A CA 1
ATOM 1251 C C . PRO A 1 169 ? 9.744 -23.808 -15.460 1.00 59.94 169 PRO A C 1
ATOM 1253 O O . PRO A 1 169 ? 9.875 -23.868 -16.680 1.00 59.94 169 PRO A O 1
ATOM 1256 N N . SER A 1 170 ? 8.605 -24.182 -14.876 1.00 62.62 170 SER A N 1
ATOM 1257 C CA . SER A 1 170 ? 7.381 -24.495 -15.614 1.00 62.62 170 SER A CA 1
ATOM 1258 C C . SER A 1 170 ? 6.300 -23.460 -15.296 1.00 62.62 170 SER A C 1
ATOM 1260 O O . SER A 1 170 ? 5.825 -23.365 -14.166 1.00 62.62 170 SER A O 1
ATOM 1262 N N . SER A 1 171 ? 5.869 -22.696 -16.304 1.00 62.12 171 SER A N 1
ATOM 1263 C CA . SER A 1 171 ? 4.828 -21.657 -16.173 1.00 62.12 171 SER A CA 1
ATOM 1264 C C . SER A 1 171 ? 3.522 -22.194 -15.569 1.00 62.12 171 SER A C 1
ATOM 1266 O O . SER A 1 171 ? 2.889 -21.548 -14.737 1.00 62.12 171 SER A O 1
ATOM 1268 N N . ARG A 1 172 ? 3.158 -23.442 -15.896 1.00 67.00 172 ARG A N 1
ATOM 1269 C CA . ARG A 1 172 ? 1.997 -24.136 -15.306 1.00 67.00 172 ARG A CA 1
ATOM 1270 C C . ARG A 1 172 ? 2.180 -24.479 -13.823 1.00 67.00 172 ARG A C 1
ATOM 1272 O O . ARG A 1 172 ? 1.202 -24.454 -13.080 1.00 67.00 172 ARG A O 1
ATOM 1279 N N . GLY A 1 173 ? 3.403 -24.788 -13.386 1.00 67.69 173 GLY A N 1
ATOM 1280 C CA . GLY A 1 173 ? 3.714 -25.069 -11.982 1.00 67.69 173 GLY A CA 1
ATOM 1281 C C . GLY A 1 173 ? 3.636 -23.816 -11.109 1.00 67.69 173 GLY A C 1
ATOM 1282 O O . GLY A 1 173 ? 3.113 -23.872 -9.996 1.00 67.69 173 GLY A O 1
ATOM 1283 N N . GLN A 1 174 ? 4.071 -22.669 -11.639 1.00 66.38 174 GLN A N 1
ATOM 1284 C CA . GLN A 1 174 ? 3.984 -21.382 -10.943 1.00 66.38 174 GLN A CA 1
ATOM 1285 C C . GLN A 1 174 ? 2.532 -20.961 -10.692 1.00 66.38 174 GLN A C 1
ATOM 1287 O O . GLN A 1 174 ? 2.174 -20.635 -9.557 1.00 66.38 174 GLN A O 1
ATOM 1292 N N . PHE A 1 175 ? 1.681 -21.074 -11.714 1.00 72.12 175 PHE A N 1
ATOM 1293 C CA . PHE A 1 175 ? 0.252 -20.795 -11.591 1.00 72.12 175 PHE A CA 1
ATOM 1294 C C . PHE A 1 175 ? -0.437 -21.731 -10.585 1.00 72.12 175 PHE A C 1
ATOM 1296 O O . PHE A 1 175 ? -1.191 -21.274 -9.727 1.00 72.12 175 PHE A O 1
ATOM 1303 N N . ALA A 1 176 ? -0.142 -23.036 -10.630 1.00 75.38 176 ALA A N 1
ATOM 1304 C CA . ALA A 1 176 ? -0.752 -24.017 -9.732 1.00 75.38 176 ALA A CA 1
ATOM 1305 C C . ALA A 1 176 ? -0.424 -23.755 -8.250 1.00 75.38 176 ALA A C 1
ATOM 1307 O O . ALA A 1 176 ? -1.320 -23.797 -7.407 1.00 75.38 176 ALA A O 1
ATOM 1308 N N . VAL A 1 177 ? 0.833 -23.436 -7.921 1.00 77.12 177 VAL A N 1
ATOM 1309 C CA . VAL A 1 177 ? 1.238 -23.126 -6.536 1.00 77.12 177 VAL A CA 1
ATOM 1310 C C . VAL A 1 177 ? 0.581 -21.847 -6.043 1.00 77.12 177 VAL A C 1
ATOM 1312 O O .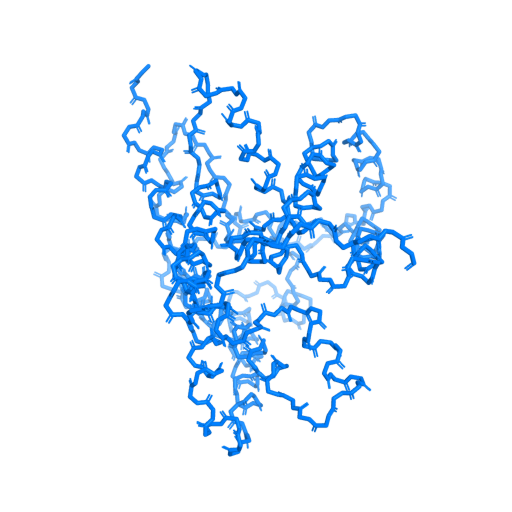 VAL A 1 177 ? 0.042 -21.822 -4.935 1.00 77.12 177 VAL A O 1
ATOM 1315 N N . ALA A 1 178 ? 0.588 -20.794 -6.862 1.00 77.94 178 ALA A N 1
ATOM 1316 C CA . ALA A 1 178 ? -0.032 -19.532 -6.489 1.00 77.94 178 ALA A CA 1
ATOM 1317 C C . ALA A 1 178 ? -1.549 -19.687 -6.288 1.00 77.94 178 ALA A C 1
ATOM 1319 O O . ALA A 1 178 ? -2.103 -19.141 -5.332 1.00 77.94 178 ALA A O 1
ATOM 1320 N N . LEU A 1 179 ? -2.210 -20.496 -7.119 1.00 82.88 179 LEU A N 1
ATOM 1321 C CA . LEU A 1 179 ? -3.633 -20.798 -7.001 1.00 82.88 179 LEU A CA 1
ATOM 1322 C C . LEU A 1 179 ? -3.942 -21.569 -5.710 1.00 82.88 179 LEU A C 1
ATOM 1324 O O . LEU A 1 179 ? -4.835 -21.169 -4.965 1.00 82.88 179 LEU A O 1
ATOM 1328 N N . VAL A 1 180 ? -3.175 -22.617 -5.391 1.00 85.31 180 VAL A N 1
ATOM 1329 C CA . VAL A 1 180 ? -3.359 -23.392 -4.151 1.00 85.31 180 VAL A CA 1
ATOM 1330 C C . VAL A 1 180 ? -3.148 -22.513 -2.920 1.00 85.31 180 VAL A C 1
ATOM 1332 O O . VAL A 1 180 ? -4.008 -22.485 -2.040 1.00 85.31 180 VAL A O 1
ATOM 1335 N N . LEU A 1 181 ? -2.050 -21.754 -2.861 1.00 84.75 181 LEU A N 1
ATOM 1336 C CA . LEU A 1 181 ? -1.759 -20.877 -1.722 1.00 84.75 181 LEU A CA 1
ATOM 1337 C C . LEU A 1 181 ? -2.857 -19.836 -1.510 1.00 84.75 181 LEU A C 1
ATOM 1339 O O . LEU A 1 181 ? -3.269 -19.588 -0.376 1.00 84.75 181 LEU A O 1
ATOM 1343 N N . SER A 1 182 ? -3.367 -19.259 -2.594 1.00 84.12 182 SER A N 1
ATOM 1344 C CA . SER A 1 182 ? -4.403 -18.237 -2.498 1.00 84.12 182 SER A CA 1
ATOM 1345 C C . SER A 1 182 ? -5.757 -18.815 -2.097 1.00 84.12 182 SER A C 1
ATOM 1347 O O . SER A 1 182 ? -6.447 -18.215 -1.276 1.00 84.12 182 SER A O 1
ATOM 1349 N N . LEU A 1 183 ? -6.129 -19.996 -2.603 1.00 88.25 183 LEU A N 1
ATOM 1350 C CA . LEU A 1 183 ? -7.344 -20.690 -2.165 1.00 88.25 183 LEU A CA 1
ATOM 1351 C C . LEU A 1 183 ? -7.271 -21.082 -0.688 1.00 88.25 183 LEU A C 1
ATOM 1353 O O . LEU A 1 183 ? -8.258 -20.926 0.029 1.00 88.25 183 LEU A O 1
ATOM 1357 N N . VAL A 1 184 ? -6.108 -21.535 -0.211 1.00 89.69 184 VAL A N 1
ATOM 1358 C CA . VAL A 1 184 ? -5.890 -21.831 1.213 1.00 89.69 184 VAL A CA 1
ATOM 1359 C C . VAL A 1 184 ? -6.002 -20.557 2.053 1.00 89.69 184 VAL A C 1
ATOM 1361 O O . VAL A 1 184 ? -6.691 -20.561 3.071 1.00 89.69 184 VAL A O 1
ATOM 1364 N N . ALA A 1 185 ? -5.391 -19.452 1.617 1.00 86.12 185 ALA A N 1
ATOM 1365 C CA . ALA A 1 185 ? -5.468 -18.164 2.305 1.00 86.12 185 ALA A CA 1
ATOM 1366 C C . ALA A 1 185 ? -6.912 -17.635 2.390 1.00 86.12 185 ALA A C 1
ATOM 1368 O O . ALA A 1 185 ? -7.375 -17.262 3.469 1.00 86.12 185 ALA A O 1
ATOM 1369 N N . ILE A 1 186 ? -7.649 -17.657 1.275 1.00 87.62 186 ILE A N 1
ATOM 1370 C CA . ILE A 1 186 ? -9.048 -17.213 1.204 1.00 87.62 186 ILE A CA 1
ATOM 1371 C C . ILE A 1 186 ? -9.951 -18.136 2.027 1.00 87.62 186 ILE A C 1
ATOM 1373 O O . ILE A 1 186 ? -10.765 -17.655 2.816 1.00 87.62 186 ILE A O 1
ATOM 1377 N N . GLY A 1 187 ? -9.780 -19.454 1.898 1.00 87.94 187 GLY A N 1
ATOM 1378 C CA . GLY A 1 187 ? -10.531 -20.444 2.668 1.00 87.94 187 GLY A CA 1
ATOM 1379 C C . GLY A 1 187 ? -10.308 -20.291 4.171 1.00 87.94 187 GLY A C 1
ATOM 1380 O O . GLY A 1 187 ? -11.261 -20.318 4.949 1.00 87.94 187 GLY A O 1
ATOM 1381 N N . TRP A 1 188 ? -9.068 -20.036 4.593 1.00 90.19 188 TRP A N 1
ATOM 1382 C CA . TRP A 1 188 ? -8.752 -19.764 5.992 1.00 90.19 188 TRP A CA 1
ATOM 1383 C C . TRP A 1 188 ? -9.351 -18.440 6.479 1.00 90.19 188 TRP A C 1
ATOM 1385 O O . TRP A 1 188 ? -9.922 -18.395 7.573 1.00 90.19 188 TRP A O 1
ATOM 1395 N N . ALA A 1 189 ? -9.291 -17.376 5.674 1.00 85.56 189 ALA A N 1
ATOM 1396 C CA . ALA A 1 189 ? -9.882 -16.090 6.031 1.00 85.56 189 ALA A CA 1
ATOM 1397 C C . ALA A 1 189 ? -11.411 -16.180 6.200 1.00 85.56 189 ALA A C 1
ATOM 1399 O O . ALA A 1 189 ? -11.956 -15.649 7.168 1.00 85.56 189 ALA A O 1
ATOM 1400 N N . LEU A 1 190 ? -12.094 -16.913 5.314 1.00 86.81 190 LEU A N 1
ATOM 1401 C CA . LEU A 1 190 ? -13.552 -17.098 5.324 1.00 86.81 190 LEU A CA 1
ATOM 1402 C C . LEU A 1 190 ? -14.035 -18.184 6.302 1.00 86.81 190 LEU A C 1
ATOM 1404 O O . LEU A 1 190 ? -15.233 -18.290 6.544 1.00 86.81 190 LEU A O 1
ATOM 1408 N N . SER A 1 191 ? -13.131 -18.967 6.903 1.00 86.31 191 SER A N 1
ATOM 1409 C CA . SER A 1 191 ? -13.479 -20.105 7.775 1.00 86.31 191 SER A CA 1
ATOM 1410 C C . SER A 1 191 ? -14.285 -19.737 9.026 1.00 86.31 191 SER A C 1
ATOM 1412 O O . SER A 1 191 ? -14.893 -20.601 9.656 1.00 86.31 191 SER A O 1
ATOM 1414 N N . SER A 1 192 ? -14.295 -18.465 9.424 1.00 84.06 192 SER A N 1
ATOM 1415 C CA . SER A 1 192 ? -14.955 -18.038 10.653 1.00 84.06 192 SER A CA 1
ATOM 1416 C C . SER A 1 192 ? -16.297 -17.340 10.424 1.00 84.06 192 SER A C 1
ATOM 1418 O O . SER A 1 192 ? -16.318 -16.269 9.810 1.00 84.06 192 SER A O 1
ATOM 1420 N N . PRO A 1 193 ? -17.385 -17.820 11.052 1.00 80.00 193 PRO A N 1
ATOM 1421 C CA . PRO A 1 193 ? -18.703 -17.195 10.940 1.00 80.00 193 PRO A CA 1
ATOM 1422 C C . PRO A 1 193 ? -18.725 -15.745 11.439 1.00 80.00 193 PRO A C 1
ATOM 1424 O O . PRO A 1 193 ? -19.348 -14.885 10.830 1.00 80.00 193 PRO A O 1
ATOM 1427 N N . ARG A 1 194 ? -17.986 -15.445 12.520 1.00 81.38 194 ARG A N 1
ATOM 1428 C CA . ARG A 1 194 ? -17.907 -14.091 13.103 1.00 81.38 194 ARG A CA 1
ATOM 1429 C C . ARG A 1 194 ? -17.329 -13.056 12.136 1.00 81.38 194 ARG A C 1
ATOM 1431 O O . ARG A 1 194 ? -17.780 -11.920 12.124 1.00 81.38 194 ARG A O 1
ATOM 1438 N N . TYR A 1 195 ? -16.363 -13.458 11.314 1.00 82.69 195 TYR A N 1
ATOM 1439 C CA . TYR A 1 195 ? -15.780 -12.576 10.305 1.00 82.69 195 TYR A CA 1
ATOM 1440 C C . TYR A 1 195 ? -16.748 -12.326 9.148 1.00 82.69 195 TYR A C 1
ATOM 1442 O O . TYR A 1 195 ? -16.882 -11.193 8.708 1.00 82.69 195 TYR A O 1
ATOM 1450 N N . LEU A 1 196 ? -17.471 -13.362 8.711 1.00 82.50 196 LEU A N 1
ATOM 1451 C CA . LEU A 1 196 ? -18.475 -13.241 7.651 1.00 82.50 196 LEU A CA 1
ATOM 1452 C C . LEU A 1 196 ? -19.637 -12.318 8.045 1.00 82.50 196 LEU A C 1
ATOM 1454 O O . LEU A 1 196 ? -20.181 -11.621 7.193 1.00 82.50 196 LEU A O 1
ATOM 1458 N N . LEU A 1 197 ? -19.984 -12.278 9.337 1.00 84.31 197 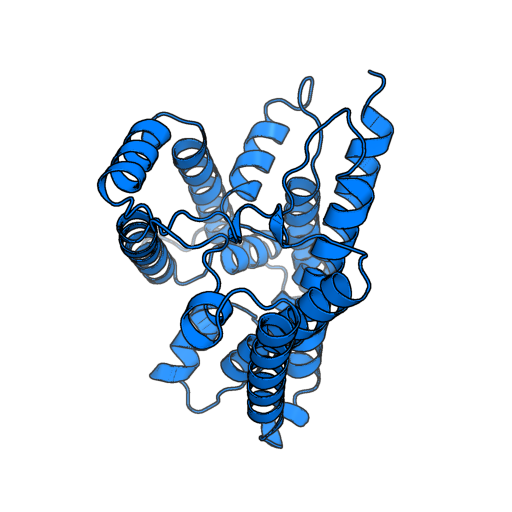LEU A N 1
ATOM 1459 C CA . LEU A 1 197 ? -20.968 -11.334 9.877 1.00 84.31 197 LEU A CA 1
ATOM 1460 C C . LEU A 1 197 ? -20.483 -9.878 9.811 1.00 84.31 197 LEU A C 1
ATOM 1462 O O . LEU A 1 197 ? -21.297 -8.969 9.675 1.00 84.31 197 LEU A O 1
ATOM 1466 N N . ASN A 1 198 ? -19.170 -9.639 9.868 1.00 84.56 198 ASN A N 1
ATOM 1467 C CA . ASN A 1 198 ? -18.596 -8.311 9.680 1.00 84.56 198 ASN A CA 1
ATOM 1468 C C . ASN A 1 198 ? -18.378 -8.026 8.186 1.00 84.56 198 ASN A C 1
ATOM 1470 O O . ASN A 1 198 ? -17.256 -8.036 7.669 1.00 84.56 198 ASN A O 1
ATOM 1474 N N . THR A 1 199 ? -19.484 -7.757 7.488 1.00 85.44 199 THR A N 1
ATOM 1475 C CA . THR A 1 199 ? -19.505 -7.504 6.040 1.00 85.44 199 THR A CA 1
ATOM 1476 C C . THR A 1 199 ? -18.564 -6.376 5.626 1.00 85.44 199 THR A C 1
ATOM 1478 O O . THR A 1 199 ? -17.977 -6.449 4.549 1.00 85.44 199 THR A O 1
ATOM 1481 N N . TRP A 1 200 ? -18.352 -5.368 6.481 1.00 86.56 200 TRP A N 1
ATOM 1482 C CA . TRP A 1 200 ? -17.409 -4.292 6.180 1.00 86.56 200 TRP A CA 1
ATOM 1483 C C . TRP A 1 200 ? -15.979 -4.818 6.086 1.00 86.56 200 TRP A C 1
ATOM 1485 O O . TRP A 1 200 ? -15.314 -4.619 5.077 1.00 86.56 200 TRP A O 1
ATOM 1495 N N . SER A 1 201 ? -15.509 -5.564 7.083 1.00 84.94 201 SER A N 1
ATOM 1496 C CA . SER A 1 201 ? -14.157 -6.126 7.049 1.00 84.94 201 SER A CA 1
ATOM 1497 C C . SER A 1 201 ? -13.941 -7.077 5.865 1.00 84.94 201 SER A C 1
ATOM 1499 O O . SER A 1 201 ? -12.871 -7.065 5.260 1.00 84.94 201 SER A O 1
ATOM 1501 N N . VAL A 1 202 ? -14.953 -7.856 5.472 1.00 87.94 202 VAL A N 1
ATOM 1502 C CA . VAL A 1 202 ? -14.880 -8.691 4.257 1.00 87.94 202 VAL A CA 1
ATOM 1503 C C . VAL A 1 202 ? -14.787 -7.827 3.001 1.00 87.94 202 VAL A C 1
ATOM 1505 O O . VAL A 1 202 ? -13.898 -8.036 2.174 1.00 87.94 202 VAL A O 1
ATOM 1508 N N . MET A 1 203 ? -15.663 -6.826 2.875 1.00 89.06 203 MET A N 1
ATOM 1509 C CA . MET A 1 203 ? -15.684 -5.926 1.724 1.00 89.06 203 MET A CA 1
ATOM 1510 C C . MET A 1 203 ? -14.358 -5.178 1.582 1.00 89.06 203 MET A C 1
ATOM 1512 O O . MET A 1 203 ? -13.855 -5.056 0.470 1.00 89.06 203 MET A O 1
ATOM 1516 N N . THR A 1 204 ? -13.731 -4.772 2.690 1.00 88.31 204 THR A N 1
ATOM 1517 C CA . THR A 1 204 ? -12.395 -4.174 2.660 1.00 88.31 204 THR A CA 1
ATOM 1518 C C . THR A 1 204 ? -11.355 -5.106 2.080 1.00 88.31 204 THR A C 1
ATOM 1520 O O . THR A 1 204 ? -10.626 -4.694 1.181 1.00 88.31 204 THR A O 1
ATOM 1523 N N . GLY A 1 205 ? -11.284 -6.351 2.551 1.00 87.62 205 GLY A N 1
ATOM 1524 C CA . GLY A 1 205 ? -10.294 -7.296 2.040 1.00 87.62 205 GLY A CA 1
ATOM 1525 C C . GLY A 1 205 ? -10.464 -7.528 0.538 1.00 87.62 205 GLY A C 1
ATOM 1526 O O . GLY A 1 205 ? -9.494 -7.480 -0.216 1.00 87.62 205 GLY A O 1
ATOM 1527 N N . VAL A 1 206 ? -11.712 -7.693 0.090 1.00 91.25 206 VAL A N 1
ATOM 1528 C CA . VAL A 1 206 ? -12.039 -7.911 -1.322 1.00 91.25 206 VAL A CA 1
ATOM 1529 C C . VAL A 1 206 ? -11.694 -6.685 -2.172 1.00 91.25 206 VAL A C 1
ATOM 1531 O O . VAL A 1 206 ? -10.996 -6.823 -3.174 1.00 91.25 206 VAL A O 1
ATOM 1534 N N . VAL A 1 207 ? -12.141 -5.488 -1.778 1.00 91.44 207 VAL A N 1
ATOM 1535 C CA . VAL A 1 207 ? -11.887 -4.243 -2.525 1.00 91.44 207 VAL A CA 1
ATOM 1536 C C . VAL A 1 207 ? -10.392 -3.944 -2.585 1.00 91.44 207 VAL A C 1
ATOM 1538 O O . VAL A 1 207 ? -9.883 -3.615 -3.652 1.00 91.44 207 VAL A O 1
ATOM 1541 N N . PHE A 1 208 ? -9.668 -4.110 -1.477 1.00 89.00 208 PHE A N 1
ATOM 1542 C CA . PHE A 1 208 ? -8.223 -3.890 -1.442 1.00 89.00 208 PHE A CA 1
ATOM 1543 C C . PHE A 1 208 ? -7.490 -4.850 -2.390 1.00 89.00 208 PHE A C 1
ATOM 1545 O O . PHE A 1 208 ? -6.634 -4.419 -3.162 1.00 89.00 208 PHE A O 1
ATOM 1552 N N . GLY A 1 209 ? -7.872 -6.133 -2.392 1.00 86.88 209 GLY A N 1
ATOM 1553 C CA . GLY A 1 209 ? -7.351 -7.122 -3.336 1.00 86.88 209 GLY A CA 1
ATOM 1554 C C . GLY A 1 209 ? -7.663 -6.768 -4.793 1.00 86.88 209 GLY A C 1
ATOM 1555 O O . GLY A 1 209 ? -6.760 -6.761 -5.626 1.00 86.88 209 GLY A O 1
ATOM 1556 N N . MET A 1 210 ? -8.910 -6.396 -5.103 1.00 90.19 210 MET A N 1
ATOM 1557 C CA . MET A 1 210 ? -9.305 -5.989 -6.458 1.00 90.19 210 MET A CA 1
ATOM 1558 C C . MET A 1 210 ? -8.575 -4.734 -6.941 1.00 90.19 210 MET A C 1
ATOM 1560 O O . MET A 1 210 ? -8.243 -4.644 -8.117 1.00 90.19 210 MET A O 1
ATOM 1564 N N . VAL A 1 211 ? -8.292 -3.772 -6.062 1.00 88.75 211 VAL A N 1
ATOM 1565 C CA . VAL A 1 211 ? -7.572 -2.551 -6.451 1.00 88.75 211 VAL A CA 1
ATOM 1566 C C . VAL A 1 211 ? -6.107 -2.842 -6.780 1.00 88.75 211 VAL A C 1
ATOM 1568 O O . VAL A 1 211 ? -5.554 -2.229 -7.690 1.00 88.75 211 VAL A O 1
ATOM 1571 N N . ILE A 1 212 ? -5.483 -3.817 -6.114 1.00 86.69 212 ILE A N 1
ATOM 1572 C CA . ILE A 1 212 ? -4.146 -4.299 -6.496 1.00 86.69 212 ILE A CA 1
ATOM 1573 C C . ILE A 1 212 ? -4.193 -4.901 -7.906 1.00 86.69 212 ILE A C 1
ATOM 1575 O O . ILE A 1 212 ? -3.395 -4.528 -8.763 1.00 86.69 212 ILE A O 1
ATOM 1579 N N . VAL A 1 213 ? -5.161 -5.781 -8.171 1.00 86.94 213 VAL A N 1
ATOM 1580 C CA . VAL A 1 213 ? -5.392 -6.399 -9.492 1.00 86.94 213 VAL A CA 1
ATOM 1581 C C . VAL A 1 213 ? -5.636 -5.330 -10.562 1.00 86.94 213 VAL A C 1
ATOM 1583 O O . VAL A 1 213 ? -5.052 -5.385 -11.641 1.00 86.94 213 VAL A O 1
ATOM 1586 N N . TYR A 1 214 ? -6.429 -4.310 -10.239 1.00 86.88 214 TYR A N 1
ATOM 1587 C CA . TYR A 1 214 ? -6.665 -3.156 -11.100 1.00 86.88 214 TYR A CA 1
ATOM 1588 C C . TYR A 1 214 ? -5.379 -2.368 -11.377 1.00 86.88 214 TYR A C 1
ATOM 1590 O O . TYR A 1 214 ? -5.118 -2.029 -12.524 1.00 86.88 214 TYR A O 1
ATOM 1598 N N . GLY A 1 215 ? -4.545 -2.117 -10.365 1.00 83.00 215 GLY A N 1
ATOM 1599 C CA . GLY A 1 215 ? -3.263 -1.430 -10.541 1.00 83.00 215 GLY A CA 1
ATOM 1600 C C . GLY A 1 215 ? -2.316 -2.184 -11.475 1.00 83.00 215 GLY A C 1
ATOM 1601 O O . GLY A 1 215 ? -1.703 -1.575 -12.351 1.00 83.00 215 GLY A O 1
ATOM 1602 N N . TRP A 1 216 ? -2.256 -3.512 -11.352 1.00 80.19 216 TRP A N 1
ATOM 1603 C CA . TRP A 1 216 ? -1.543 -4.372 -12.299 1.00 80.19 216 TRP A CA 1
ATOM 1604 C C . TRP A 1 216 ? -2.123 -4.290 -13.710 1.00 80.19 216 TRP A C 1
ATOM 1606 O O . TRP A 1 216 ? -1.366 -4.144 -14.660 1.00 80.19 216 TRP A O 1
ATOM 1616 N N . TRP A 1 217 ? -3.446 -4.335 -13.862 1.00 82.94 217 TRP A N 1
ATOM 1617 C CA . TRP A 1 217 ? -4.085 -4.213 -15.173 1.00 82.94 217 TRP A CA 1
ATOM 1618 C C . TRP A 1 217 ? -3.791 -2.857 -15.828 1.00 82.94 217 TRP A C 1
ATOM 1620 O O . TRP A 1 217 ? -3.320 -2.822 -16.958 1.00 82.94 217 TRP A O 1
ATOM 1630 N N . VAL A 1 218 ? -3.965 -1.752 -15.095 1.00 78.88 218 VAL A N 1
ATOM 1631 C CA . VAL A 1 218 ? -3.698 -0.391 -15.586 1.00 78.88 218 VAL A CA 1
ATOM 1632 C C . VAL A 1 218 ? -2.240 -0.220 -15.999 1.00 78.88 218 VAL A C 1
ATOM 1634 O O . VAL A 1 218 ? -1.973 0.261 -17.096 1.00 78.88 218 VAL A O 1
ATOM 1637 N N . THR A 1 219 ? -1.291 -0.615 -15.149 1.00 74.12 219 THR A N 1
ATOM 1638 C CA . THR A 1 219 ? 0.140 -0.501 -15.476 1.00 74.12 219 THR A CA 1
ATOM 1639 C C . THR A 1 219 ? 0.564 -1.487 -16.564 1.00 74.12 219 THR A C 1
ATOM 1641 O O . THR A 1 219 ? 1.412 -1.153 -17.384 1.00 74.12 219 THR A O 1
ATOM 1644 N N . GLY A 1 220 ? -0.071 -2.658 -16.638 1.00 69.56 220 GLY A N 1
ATOM 1645 C CA . GLY A 1 220 ? 0.152 -3.665 -17.672 1.00 69.56 220 GLY A CA 1
ATOM 1646 C C . GLY A 1 220 ? -0.283 -3.214 -19.065 1.00 69.56 220 GLY A C 1
ATOM 1647 O O . GLY A 1 220 ? 0.447 -3.428 -20.029 1.00 69.56 220 GLY A O 1
ATOM 1648 N N . THR A 1 221 ? -1.442 -2.556 -19.172 1.00 70.12 221 THR A N 1
ATOM 1649 C CA . THR A 1 221 ? -1.997 -2.103 -20.457 1.00 70.12 221 THR A CA 1
ATOM 1650 C C . THR A 1 221 ? -1.526 -0.710 -20.860 1.00 70.12 221 THR A C 1
ATOM 1652 O O . THR A 1 221 ? -1.353 -0.454 -22.045 1.00 70.12 221 THR A O 1
ATOM 1655 N N . ALA A 1 222 ? -1.330 0.200 -19.899 1.00 61.81 222 ALA A N 1
ATOM 1656 C CA . ALA A 1 222 ? -0.911 1.580 -20.163 1.00 61.81 222 ALA A CA 1
ATOM 1657 C C . ALA A 1 222 ? 0.613 1.785 -20.056 1.00 61.81 222 ALA A C 1
ATOM 1659 O O . ALA A 1 222 ? 1.116 2.829 -20.440 1.00 61.81 222 ALA A O 1
ATOM 1660 N N . GLY A 1 223 ? 1.379 0.822 -19.538 1.00 54.72 223 GLY A N 1
ATOM 1661 C CA . GLY A 1 223 ? 2.844 0.916 -19.445 1.00 54.72 223 GLY A CA 1
ATOM 1662 C C . GLY A 1 223 ? 3.599 0.532 -20.724 1.00 54.72 223 GLY A C 1
ATOM 1663 O O . GLY A 1 223 ? 4.819 0.662 -20.758 1.00 54.72 223 GLY A O 1
ATOM 1664 N N . GLN A 1 224 ? 2.910 0.050 -21.767 1.00 51.56 224 GLN A N 1
ATOM 1665 C CA . GLN A 1 224 ? 3.544 -0.454 -22.997 1.00 51.56 224 GLN A CA 1
ATOM 1666 C C . GLN A 1 224 ? 3.760 0.602 -24.096 1.00 51.56 224 GLN A C 1
ATOM 1668 O O . GLN A 1 224 ? 4.352 0.287 -25.129 1.00 51.56 224 GLN A O 1
ATOM 1673 N N . ASP A 1 225 ? 3.342 1.855 -23.891 1.00 46.78 225 ASP A N 1
ATOM 1674 C CA . ASP A 1 225 ? 3.585 2.920 -24.867 1.00 46.78 225 ASP A CA 1
ATOM 1675 C C . ASP A 1 225 ? 5.032 3.442 -24.755 1.00 46.78 225 ASP A C 1
ATOM 1677 O O . ASP A 1 225 ? 5.451 4.007 -23.744 1.00 46.78 225 ASP A O 1
ATOM 1681 N N . GLY A 1 226 ? 5.813 3.246 -25.824 1.00 42.81 226 GLY A N 1
ATOM 1682 C CA . GLY A 1 226 ? 7.278 3.376 -25.886 1.00 42.81 226 GLY A CA 1
ATOM 1683 C C . GLY A 1 226 ? 7.910 4.764 -25.678 1.00 42.81 226 GLY A C 1
ATOM 1684 O O . GLY A 1 226 ? 9.038 4.965 -26.124 1.00 42.81 226 GLY A O 1
ATOM 1685 N N . PHE A 1 227 ? 7.238 5.715 -25.021 1.00 42.28 227 PHE A N 1
ATOM 1686 C CA . PHE A 1 227 ? 7.755 7.073 -24.780 1.00 42.28 227 PHE A CA 1
ATOM 1687 C C . PHE A 1 227 ? 8.023 7.411 -23.301 1.00 42.28 227 PHE A C 1
ATOM 1689 O O . PHE A 1 227 ? 8.793 8.332 -23.038 1.00 42.28 227 PHE A O 1
ATOM 1696 N N . GLU A 1 228 ? 7.481 6.659 -22.334 1.00 41.22 228 GLU A N 1
ATOM 1697 C CA . GLU A 1 228 ? 7.770 6.840 -20.900 1.00 41.22 228 GLU A CA 1
ATOM 1698 C C . GLU A 1 228 ? 7.666 5.466 -20.207 1.00 41.22 228 GLU A C 1
ATOM 1700 O O . GLU A 1 228 ? 6.573 4.936 -20.037 1.00 41.22 228 GLU A O 1
ATOM 1705 N N . GLN A 1 229 ? 8.800 4.838 -19.860 1.00 38.50 229 GLN A N 1
ATOM 1706 C CA . GLN A 1 229 ? 8.815 3.529 -19.186 1.00 38.50 229 GLN A CA 1
ATOM 1707 C C . GLN A 1 229 ? 8.309 3.672 -17.743 1.00 38.50 229 GLN A C 1
ATOM 1709 O O . GLN A 1 229 ? 9.088 3.812 -16.796 1.00 38.50 229 GLN A O 1
ATOM 1714 N N . VAL A 1 230 ? 6.989 3.653 -17.566 1.00 50.75 230 VAL A N 1
ATOM 1715 C CA . VAL A 1 230 ? 6.373 3.525 -16.246 1.00 50.75 230 VAL A CA 1
ATOM 1716 C C . VAL A 1 230 ? 6.648 2.100 -15.767 1.00 50.75 230 VAL A C 1
ATOM 1718 O O . VAL A 1 230 ? 6.202 1.134 -16.377 1.00 50.75 230 VAL A O 1
ATOM 1721 N N . GLN A 1 231 ? 7.439 1.963 -14.701 1.00 51.84 231 GLN A N 1
ATOM 1722 C CA . GLN A 1 231 ? 7.814 0.665 -14.132 1.00 51.84 231 GLN A CA 1
ATOM 1723 C C . GLN A 1 231 ? 6.556 -0.162 -13.796 1.00 51.84 231 GLN A C 1
ATOM 1725 O O . GLN A 1 231 ? 5.612 0.375 -13.211 1.00 51.84 231 GLN A O 1
ATOM 1730 N N . PHE A 1 232 ? 6.550 -1.458 -14.140 1.00 50.56 232 PHE A N 1
ATOM 1731 C CA . PHE A 1 232 ? 5.461 -2.400 -13.838 1.00 50.56 232 PHE A CA 1
ATOM 1732 C C . PHE A 1 232 ? 5.323 -2.604 -12.325 1.00 50.56 232 PHE A C 1
ATOM 1734 O O . PHE A 1 232 ? 5.933 -3.498 -11.730 1.00 50.56 232 PHE A O 1
ATOM 1741 N N . GLU A 1 233 ? 4.544 -1.742 -11.680 1.00 58.75 233 GLU A N 1
ATOM 1742 C CA . GLU A 1 233 ? 4.387 -1.731 -10.233 1.00 58.75 233 GLU A CA 1
ATOM 1743 C C . GLU A 1 233 ? 2.932 -1.481 -9.833 1.00 58.75 233 GLU A C 1
ATOM 1745 O O . GLU A 1 233 ? 2.268 -0.563 -10.303 1.00 58.75 233 GLU A O 1
ATOM 1750 N N . SER A 1 234 ? 2.447 -2.301 -8.904 1.00 64.50 234 SER A N 1
ATOM 1751 C CA . SER A 1 234 ? 1.159 -2.108 -8.240 1.00 64.50 234 SER A CA 1
ATOM 1752 C C . SER A 1 234 ? 1.185 -0.941 -7.232 1.00 64.50 234 SER A C 1
ATOM 1754 O O . SER A 1 234 ? 2.151 -0.182 -7.149 1.00 64.50 234 SER A O 1
ATOM 1756 N N . TYR A 1 235 ? 0.151 -0.809 -6.395 1.00 70.94 235 TYR A N 1
ATOM 1757 C CA . TYR A 1 235 ? 0.134 0.194 -5.323 1.00 70.94 235 TYR A CA 1
ATOM 1758 C C . TYR A 1 235 ? 1.257 -0.025 -4.295 1.00 70.94 235 TYR A C 1
ATOM 1760 O O . TYR A 1 235 ? 1.304 -1.032 -3.587 1.00 70.94 235 TYR A O 1
ATOM 1768 N N . ARG A 1 236 ? 2.131 0.976 -4.164 1.00 76.75 236 ARG A N 1
ATOM 1769 C CA . ARG A 1 236 ? 3.131 1.111 -3.097 1.00 76.75 236 ARG A CA 1
ATOM 1770 C C . ARG A 1 236 ? 2.974 2.489 -2.473 1.00 76.75 236 ARG A C 1
ATOM 1772 O O . ARG A 1 236 ? 2.651 3.440 -3.171 1.00 76.75 236 ARG A O 1
ATOM 1779 N N . PHE A 1 237 ? 3.238 2.615 -1.176 1.00 75.31 237 PHE A N 1
ATOM 1780 C CA . PHE A 1 237 ? 3.031 3.891 -0.479 1.00 75.31 237 PHE A CA 1
ATOM 1781 C C . PHE A 1 237 ? 4.318 4.522 0.051 1.00 75.31 237 PHE A C 1
ATOM 1783 O O . PHE A 1 237 ? 4.377 5.733 0.154 1.00 75.31 237 PHE A O 1
ATOM 1790 N N . ALA A 1 238 ? 5.384 3.762 0.318 1.00 76.62 238 ALA A N 1
ATOM 1791 C CA . ALA A 1 238 ? 6.599 4.336 0.909 1.00 76.62 238 ALA A CA 1
ATOM 1792 C C . ALA A 1 238 ? 7.339 5.318 -0.027 1.00 76.62 238 ALA A C 1
ATOM 1794 O O . ALA A 1 238 ? 7.579 6.460 0.352 1.00 76.62 238 ALA A O 1
ATOM 1795 N N . ARG A 1 239 ? 7.676 4.894 -1.255 1.00 80.81 239 ARG A N 1
ATOM 1796 C CA . ARG A 1 239 ? 8.387 5.734 -2.241 1.00 80.81 239 ARG A CA 1
ATOM 1797 C C . ARG A 1 239 ? 7.497 6.830 -2.849 1.00 80.81 239 ARG A C 1
ATOM 1799 O O . ARG A 1 239 ? 7.929 7.981 -2.849 1.00 80.81 239 ARG A O 1
ATOM 1806 N N . PRO A 1 240 ? 6.245 6.540 -3.261 1.00 84.12 240 PRO A N 1
ATOM 1807 C CA . PRO A 1 240 ? 5.415 7.538 -3.933 1.00 84.12 240 PRO A CA 1
ATOM 1808 C C . PRO A 1 240 ? 5.046 8.747 -3.078 1.00 84.12 240 PRO A C 1
ATOM 1810 O O . PRO A 1 240 ? 4.836 9.815 -3.634 1.00 84.12 240 PRO A O 1
ATOM 1813 N N . ILE A 1 241 ? 5.016 8.634 -1.743 1.00 86.50 241 ILE A N 1
ATOM 1814 C CA . ILE A 1 241 ? 4.839 9.811 -0.873 1.00 86.50 241 ILE A CA 1
ATOM 1815 C C . ILE A 1 241 ? 5.987 10.812 -1.101 1.00 86.50 241 ILE A C 1
ATOM 1817 O O . ILE A 1 241 ? 5.746 12.010 -1.230 1.00 86.50 241 ILE A O 1
ATOM 1821 N N . GLY A 1 242 ? 7.226 10.334 -1.226 1.00 85.69 242 GLY A N 1
ATOM 1822 C CA . GLY A 1 242 ? 8.372 11.177 -1.568 1.00 85.69 242 GLY A CA 1
ATOM 1823 C C . GLY A 1 242 ? 8.268 11.771 -2.973 1.00 85.69 242 GLY A C 1
ATOM 1824 O O . GLY A 1 242 ? 8.460 12.973 -3.148 1.00 85.69 242 GLY A O 1
ATOM 1825 N N . ASP A 1 243 ? 7.882 10.956 -3.957 1.00 85.50 243 ASP A N 1
ATOM 1826 C CA . ASP A 1 243 ? 7.705 11.415 -5.341 1.00 85.50 243 ASP A CA 1
ATOM 1827 C C . ASP A 1 243 ? 6.595 12.477 -5.452 1.00 85.50 243 ASP A C 1
ATOM 1829 O O . ASP A 1 243 ? 6.747 13.452 -6.186 1.00 85.50 243 ASP A O 1
ATOM 1833 N N . THR A 1 244 ? 5.512 12.355 -4.671 1.00 87.06 244 THR A N 1
ATOM 1834 C CA . THR A 1 244 ? 4.443 13.371 -4.612 1.00 87.06 244 THR A CA 1
ATOM 1835 C C . THR A 1 244 ? 4.938 14.699 -4.047 1.00 87.06 244 THR A C 1
ATOM 1837 O O . THR A 1 244 ? 4.546 15.757 -4.537 1.00 87.06 244 THR A O 1
ATOM 1840 N N . LEU A 1 245 ? 5.830 14.658 -3.051 1.00 88.31 245 LEU A N 1
ATOM 1841 C CA . LEU A 1 245 ? 6.409 15.855 -2.449 1.00 88.31 245 LEU A CA 1
ATOM 1842 C C . LEU A 1 245 ? 7.324 16.577 -3.442 1.00 88.31 245 LEU A C 1
ATOM 1844 O O . LEU A 1 245 ? 7.250 17.795 -3.580 1.00 88.31 245 LEU A O 1
ATOM 1848 N N . VAL A 1 246 ? 8.149 15.823 -4.169 1.00 87.38 246 VAL A N 1
ATOM 1849 C CA . VAL A 1 246 ? 9.020 16.388 -5.204 1.00 87.38 246 VAL A CA 1
ATOM 1850 C C . VAL A 1 246 ? 8.202 16.936 -6.362 1.00 87.38 246 VAL A C 1
ATOM 1852 O O . VAL A 1 246 ? 8.455 18.062 -6.773 1.00 87.38 246 VAL A O 1
ATOM 1855 N N . TYR A 1 247 ? 7.176 16.217 -6.823 1.00 86.44 247 TYR A N 1
ATOM 1856 C CA . TYR A 1 247 ? 6.248 16.708 -7.842 1.00 86.44 247 TYR A CA 1
ATOM 1857 C C . TYR A 1 247 ? 5.581 18.028 -7.433 1.00 86.44 247 TYR A C 1
ATOM 1859 O O . TYR A 1 247 ? 5.479 18.943 -8.246 1.00 86.44 247 TYR A O 1
ATOM 1867 N N . ALA A 1 248 ? 5.186 18.171 -6.163 1.00 86.75 248 ALA A N 1
ATOM 1868 C CA . ALA A 1 248 ? 4.641 19.427 -5.652 1.00 86.75 248 ALA A CA 1
ATOM 1869 C C . ALA A 1 248 ? 5.657 20.586 -5.718 1.00 86.75 248 ALA A C 1
ATOM 1871 O O . ALA A 1 248 ? 5.268 21.727 -5.956 1.00 86.75 248 ALA A O 1
ATOM 1872 N N . MET A 1 249 ? 6.955 20.305 -5.552 1.00 86.56 249 MET A N 1
ATOM 1873 C CA . MET A 1 249 ? 8.029 21.302 -5.667 1.00 86.56 249 MET A CA 1
ATOM 1874 C C . MET A 1 249 ? 8.425 21.596 -7.122 1.00 86.56 249 MET A C 1
ATOM 1876 O O . MET A 1 249 ? 8.793 22.724 -7.442 1.00 86.56 249 MET A O 1
ATOM 1880 N N . THR A 1 250 ? 8.360 20.601 -8.009 1.00 86.25 250 THR A N 1
ATOM 1881 C CA . THR A 1 250 ? 8.838 20.670 -9.402 1.00 86.25 250 THR A CA 1
ATOM 1882 C C . THR A 1 250 ? 7.703 20.656 -10.428 1.00 86.25 250 THR A C 1
ATOM 1884 O O . THR A 1 250 ? 7.918 20.313 -11.590 1.00 86.25 250 THR A O 1
ATOM 1887 N N . PHE A 1 251 ? 6.501 21.078 -10.026 1.00 80.12 251 PHE A N 1
ATOM 1888 C CA . PHE A 1 251 ? 5.262 21.007 -10.812 1.00 80.12 251 PHE A CA 1
ATOM 1889 C C . PHE A 1 251 ? 5.377 21.570 -12.241 1.00 80.12 251 PHE A C 1
ATOM 1891 O O . PHE A 1 251 ? 4.729 21.075 -13.158 1.00 80.12 251 PHE A O 1
ATOM 1898 N N . SER A 1 252 ? 6.225 22.580 -12.462 1.00 74.38 252 SER A N 1
ATOM 1899 C CA . SER A 1 252 ? 6.455 23.181 -13.783 1.00 74.38 252 SER A CA 1
ATOM 1900 C C . SER A 1 252 ? 7.256 22.303 -14.757 1.00 74.38 252 SER A C 1
ATOM 1902 O O . SER A 1 252 ? 7.243 22.579 -15.957 1.00 74.38 252 SER A O 1
ATOM 1904 N N . GLY A 1 253 ? 7.948 21.268 -14.271 1.00 67.00 253 GLY A N 1
ATOM 1905 C CA . GLY A 1 253 ? 8.843 20.416 -15.062 1.00 67.00 253 GLY A CA 1
ATOM 1906 C C . GLY A 1 253 ? 8.647 18.906 -14.895 1.00 67.00 253 GLY A C 1
ATOM 1907 O O . GLY A 1 253 ? 9.319 18.151 -15.593 1.00 67.00 253 GLY A O 1
ATOM 1908 N N . ALA A 1 254 ? 7.758 18.452 -14.007 1.00 72.00 254 ALA A N 1
ATOM 1909 C CA . ALA A 1 254 ? 7.533 17.033 -13.725 1.00 72.00 254 ALA A CA 1
ATOM 1910 C C . ALA A 1 254 ? 6.198 16.514 -14.295 1.00 72.00 254 ALA A C 1
ATOM 1912 O O . ALA A 1 254 ? 5.190 17.223 -14.293 1.00 72.00 254 ALA A O 1
ATOM 1913 N N . SER A 1 255 ? 6.175 15.259 -14.759 1.00 76.12 255 SER A N 1
ATOM 1914 C CA . SER A 1 255 ? 4.950 14.549 -15.153 1.00 76.12 255 SER A CA 1
ATOM 1915 C C . SER A 1 255 ? 4.291 13.885 -13.937 1.00 76.12 255 SER A C 1
ATOM 1917 O O . SER A 1 255 ? 4.957 13.437 -13.003 1.00 76.12 255 SER A O 1
ATOM 1919 N N . ILE A 1 256 ? 2.956 13.842 -13.929 1.00 79.31 256 ILE A N 1
ATOM 1920 C CA . ILE A 1 256 ? 2.197 13.123 -12.901 1.00 79.31 256 ILE A CA 1
ATOM 1921 C C . ILE A 1 256 ? 2.149 11.633 -13.255 1.00 79.31 256 ILE A C 1
ATOM 1923 O O . ILE A 1 256 ? 1.832 11.269 -14.384 1.00 79.31 256 ILE A O 1
ATOM 1927 N N . THR A 1 257 ? 2.466 10.764 -12.298 1.00 82.25 257 THR A N 1
ATOM 1928 C CA . THR A 1 257 ? 2.555 9.311 -12.510 1.00 82.25 257 THR A CA 1
ATOM 1929 C C . THR A 1 257 ? 1.446 8.560 -11.768 1.00 82.25 257 THR A C 1
ATOM 1931 O O . THR A 1 257 ? 0.819 9.095 -10.848 1.00 82.25 257 THR A O 1
ATOM 1934 N N . PHE A 1 258 ? 1.210 7.294 -12.142 1.00 82.50 258 PHE A N 1
ATOM 1935 C CA . PHE A 1 258 ? 0.225 6.413 -11.491 1.00 82.50 258 PHE A CA 1
ATOM 1936 C C . PHE A 1 258 ? 0.339 6.404 -9.952 1.00 82.50 258 PHE A C 1
ATOM 1938 O O . PHE A 1 258 ? -0.676 6.621 -9.280 1.00 82.50 258 PHE A O 1
ATOM 1945 N N . PRO A 1 259 ? 1.539 6.226 -9.354 1.00 82.31 259 PRO A N 1
ATOM 1946 C CA . PRO A 1 259 ? 1.664 6.156 -7.901 1.00 82.31 259 PRO A CA 1
ATOM 1947 C C . PRO A 1 259 ? 1.392 7.499 -7.210 1.00 82.31 259 PRO A C 1
ATOM 1949 O O . PRO A 1 259 ? 0.839 7.510 -6.110 1.00 82.31 259 PRO A O 1
ATOM 1952 N N . ILE A 1 260 ? 1.715 8.628 -7.861 1.00 85.94 260 ILE A N 1
ATOM 1953 C CA . ILE A 1 260 ? 1.398 9.976 -7.358 1.00 85.94 260 ILE A CA 1
ATOM 1954 C C . ILE A 1 260 ? -0.121 10.163 -7.295 1.00 85.94 260 ILE A C 1
ATOM 1956 O O . ILE A 1 260 ? -0.654 10.571 -6.261 1.00 85.94 260 ILE A O 1
ATOM 1960 N N . GLY A 1 261 ? -0.825 9.785 -8.368 1.00 86.25 261 GLY A N 1
ATOM 1961 C CA . GLY A 1 261 ? -2.287 9.760 -8.395 1.00 86.25 261 GLY A CA 1
ATOM 1962 C C . GLY A 1 261 ? -2.868 8.890 -7.280 1.00 86.25 261 GLY A C 1
ATOM 1963 O O . GLY A 1 261 ? -3.776 9.320 -6.575 1.00 86.25 261 GLY A O 1
ATOM 1964 N N . GLY A 1 262 ? -2.288 7.709 -7.046 1.00 86.19 262 GLY A N 1
ATOM 1965 C CA . GLY A 1 262 ? -2.681 6.798 -5.968 1.00 86.19 262 GLY A CA 1
ATOM 1966 C C . GLY A 1 262 ? -2.581 7.392 -4.563 1.00 86.19 262 GLY A C 1
ATOM 1967 O O . GLY A 1 262 ? -3.514 7.239 -3.777 1.00 86.19 262 GLY A O 1
ATOM 1968 N N . VAL A 1 263 ? -1.494 8.100 -4.243 1.00 89.56 263 VAL A N 1
ATOM 1969 C CA . VAL A 1 263 ? -1.318 8.762 -2.935 1.00 89.56 263 VAL A CA 1
ATOM 1970 C C . VAL A 1 263 ? -2.368 9.853 -2.725 1.00 89.56 263 VAL A C 1
ATOM 1972 O O . VAL A 1 263 ? -3.017 9.885 -1.678 1.00 89.56 263 VAL A O 1
ATOM 1975 N N . ILE A 1 264 ? -2.581 10.705 -3.734 1.00 91.12 264 ILE A N 1
ATOM 1976 C CA . ILE A 1 264 ? -3.609 11.757 -3.697 1.00 91.12 264 ILE A CA 1
ATOM 1977 C C . ILE A 1 264 ? -4.999 11.128 -3.552 1.00 91.12 264 ILE A C 1
ATOM 1979 O O . ILE A 1 264 ? -5.799 11.569 -2.728 1.00 91.12 264 ILE A O 1
ATOM 1983 N N . GLY A 1 265 ? -5.265 10.055 -4.300 1.00 90.88 265 GLY A N 1
ATOM 1984 C CA . GLY A 1 265 ? -6.498 9.283 -4.217 1.00 90.88 265 GLY A CA 1
ATOM 1985 C C . GLY A 1 265 ? -6.758 8.763 -2.809 1.00 90.88 265 GLY A C 1
ATOM 1986 O O . GLY A 1 265 ? -7.836 8.998 -2.275 1.00 90.88 265 GLY A O 1
ATOM 1987 N N . VAL A 1 266 ? -5.773 8.124 -2.169 1.00 91.81 266 VAL A N 1
ATOM 1988 C CA . VAL A 1 266 ? -5.918 7.623 -0.791 1.00 91.81 266 VAL A CA 1
ATOM 1989 C C . VAL A 1 266 ? -6.221 8.752 0.185 1.00 91.81 266 VAL A C 1
ATOM 1991 O O . VAL A 1 266 ? -7.091 8.586 1.038 1.00 91.81 266 VAL A O 1
ATOM 1994 N N . LEU A 1 267 ? -5.554 9.899 0.050 1.00 92.38 267 LEU A N 1
ATOM 1995 C CA . LEU A 1 267 ? -5.776 11.052 0.920 1.00 92.38 267 LEU A CA 1
ATOM 1996 C C . LEU A 1 267 ? -7.204 11.600 0.763 1.00 92.38 267 LEU A C 1
ATOM 1998 O O . LEU A 1 267 ? -7.892 11.806 1.762 1.00 92.38 267 LEU A O 1
ATOM 2002 N N . LEU A 1 268 ? -7.693 11.739 -0.474 1.00 93.62 268 LEU A N 1
ATOM 2003 C CA . LEU A 1 268 ? -9.073 12.149 -0.767 1.00 93.62 268 LEU A CA 1
ATOM 2004 C C . LEU A 1 268 ? -10.109 11.107 -0.315 1.00 93.62 268 LEU A C 1
ATOM 2006 O O . LEU A 1 268 ? -11.155 11.462 0.229 1.00 93.62 268 LEU A O 1
ATOM 2010 N N . GLY A 1 269 ? -9.828 9.817 -0.499 1.00 91.19 269 GLY A N 1
ATOM 2011 C CA . GLY A 1 269 ? -10.686 8.722 -0.042 1.00 91.19 269 GLY A CA 1
ATOM 2012 C C . GLY A 1 269 ? -10.792 8.685 1.482 1.00 91.19 269 GLY A C 1
ATOM 2013 O O . GLY A 1 269 ? -11.882 8.580 2.040 1.00 91.19 269 GLY A O 1
ATOM 2014 N N . ALA A 1 270 ? -9.667 8.856 2.175 1.00 90.06 270 ALA A N 1
ATOM 2015 C CA . ALA A 1 270 ? -9.632 8.936 3.629 1.00 90.06 270 ALA A CA 1
ATOM 2016 C C . ALA A 1 270 ? -10.347 10.188 4.152 1.00 90.06 270 ALA A C 1
ATOM 2018 O O . ALA A 1 270 ? -11.063 10.106 5.149 1.00 90.06 270 ALA A O 1
ATOM 2019 N N . PHE A 1 271 ? -10.184 11.324 3.473 1.00 91.38 271 PHE A N 1
ATOM 2020 C CA . PHE A 1 271 ? -10.868 12.568 3.810 1.00 91.38 271 PHE A CA 1
ATOM 2021 C C . PHE A 1 271 ? -12.382 12.426 3.656 1.00 91.38 271 PHE A C 1
ATOM 2023 O O . PHE A 1 271 ? -13.121 12.657 4.608 1.00 91.38 271 PHE A O 1
ATOM 2030 N N . THR A 1 272 ? -12.862 11.944 2.510 1.00 91.88 272 THR A N 1
ATOM 2031 C CA . THR A 1 272 ? -14.301 11.727 2.282 1.00 91.88 272 THR A CA 1
ATOM 2032 C C . THR A 1 272 ? -14.910 10.724 3.260 1.00 91.88 272 THR A C 1
ATOM 2034 O O . THR A 1 272 ? -15.993 10.981 3.784 1.00 91.88 272 THR A O 1
ATOM 2037 N N . ALA A 1 273 ? -14.207 9.635 3.586 1.00 88.75 273 ALA A N 1
ATOM 2038 C CA . ALA A 1 273 ? -14.643 8.708 4.629 1.00 88.75 273 ALA A CA 1
ATOM 2039 C C . ALA A 1 273 ? -14.707 9.379 6.012 1.00 88.75 273 ALA A C 1
ATOM 2041 O O . ALA A 1 273 ? -15.650 9.151 6.761 1.00 88.75 273 ALA A O 1
ATOM 2042 N N . SER A 1 274 ? -13.754 10.259 6.340 1.00 88.00 274 SER A N 1
ATOM 2043 C CA . SER A 1 274 ? -13.749 10.996 7.612 1.00 88.00 274 SER A CA 1
ATOM 2044 C C . SER A 1 274 ? -14.942 11.936 7.767 1.00 88.00 274 SER A C 1
ATOM 2046 O O . SER A 1 274 ? -15.535 12.001 8.845 1.00 88.00 274 SER A O 1
ATOM 2048 N N . LEU A 1 275 ? -15.318 12.620 6.679 1.00 87.94 275 LEU A N 1
ATOM 2049 C CA . LEU A 1 275 ? -16.498 13.476 6.641 1.00 87.94 275 LEU A CA 1
ATOM 2050 C C . LEU A 1 275 ? -17.774 12.642 6.746 1.00 87.94 275 LEU A C 1
ATOM 2052 O O . LEU A 1 275 ? -18.668 13.006 7.502 1.00 87.94 275 LEU A O 1
ATOM 2056 N N . ALA A 1 276 ? -17.846 11.520 6.022 1.00 88.19 276 ALA A N 1
ATOM 2057 C CA . ALA A 1 276 ? -19.005 10.632 6.051 1.00 88.19 276 ALA A CA 1
ATOM 2058 C C . ALA A 1 276 ? -19.242 10.023 7.444 1.00 88.19 276 ALA A C 1
ATOM 2060 O O . ALA A 1 276 ? -20.388 9.900 7.868 1.00 88.19 276 ALA A O 1
ATOM 2061 N N . ASP A 1 277 ? -18.170 9.691 8.166 1.00 84.44 277 ASP A N 1
ATOM 2062 C CA . ASP A 1 277 ? -18.244 9.156 9.528 1.00 84.44 277 ASP A CA 1
ATOM 2063 C C . ASP A 1 277 ? -18.394 10.260 10.600 1.00 84.44 277 ASP A C 1
ATOM 2065 O O . ASP A 1 277 ? -18.470 9.951 11.789 1.00 84.44 277 ASP A O 1
ATOM 2069 N N . GLY A 1 278 ? -18.398 11.548 10.221 1.00 79.94 278 GLY A N 1
ATOM 2070 C CA . GLY A 1 278 ? -18.453 12.681 11.158 1.00 79.94 278 GLY A CA 1
ATOM 2071 C C . GLY A 1 278 ? -17.263 12.749 12.127 1.00 79.94 278 GLY A C 1
ATOM 2072 O O . GLY A 1 278 ? -17.328 13.427 13.149 1.00 79.94 278 GLY A O 1
ATOM 2073 N N . SER A 1 279 ? -16.182 12.029 11.821 1.00 77.00 279 SER A N 1
ATOM 2074 C CA . SER A 1 279 ? -15.002 11.856 12.678 1.00 77.00 279 SER A CA 1
ATOM 2075 C C . SER A 1 279 ? -13.865 12.814 12.331 1.00 77.00 279 SER A C 1
ATOM 2077 O O . SER A 1 279 ? -12.785 12.724 12.913 1.00 77.00 279 SER A O 1
ATOM 2079 N N . PHE A 1 280 ? -14.082 13.716 11.370 1.00 78.25 280 PHE A N 1
ATOM 2080 C CA . PHE A 1 280 ? -13.094 14.720 11.006 1.00 78.25 280 PHE A CA 1
ATOM 2081 C C . PHE A 1 280 ? -12.869 15.677 12.178 1.00 78.25 280 PHE A C 1
ATOM 2083 O O . PHE A 1 280 ? -13.724 16.498 12.515 1.00 78.25 280 PHE A O 1
ATOM 2090 N N . ARG A 1 281 ? -11.694 15.568 12.793 1.00 73.56 281 ARG A N 1
ATOM 2091 C CA . ARG A 1 281 ? -11.237 16.465 13.845 1.00 73.56 281 ARG A CA 1
ATOM 2092 C C . ARG A 1 281 ? -9.837 16.919 13.490 1.00 73.56 281 ARG A C 1
ATOM 2094 O O . ARG A 1 281 ? -8.966 16.103 13.213 1.00 73.56 281 ARG A O 1
ATOM 2101 N N . PHE A 1 282 ? -9.647 18.230 13.490 1.00 76.06 282 PHE A N 1
ATOM 2102 C CA . PHE A 1 282 ? -8.328 18.817 13.343 1.00 76.06 282 PHE A CA 1
ATOM 2103 C C . PHE A 1 282 ? -7.610 18.687 14.685 1.00 76.06 282 PHE A C 1
ATOM 2105 O O . PHE A 1 282 ? -7.751 19.533 15.567 1.00 76.06 282 PHE A O 1
ATOM 2112 N N . GLU A 1 283 ? -6.932 17.563 14.876 1.00 73.94 283 GLU A N 1
ATOM 2113 C CA . GLU A 1 283 ? -6.139 17.321 16.074 1.00 73.94 283 GLU A CA 1
ATOM 2114 C C . GLU A 1 283 ? -4.798 18.018 15.893 1.00 73.94 283 GLU A C 1
ATOM 2116 O O . GLU A 1 283 ? -3.987 17.634 15.047 1.00 73.94 283 GLU A O 1
ATOM 2121 N N . ALA A 1 284 ? -4.595 19.093 16.655 1.00 74.12 284 ALA A N 1
ATOM 2122 C CA . ALA A 1 284 ? -3.280 19.689 16.823 1.00 74.12 284 ALA A CA 1
ATOM 2123 C C . ALA A 1 284 ? -2.376 18.732 17.614 1.00 74.12 284 ALA A C 1
ATOM 2125 O O . ALA A 1 284 ? -2.846 17.753 18.191 1.00 74.12 284 ALA A O 1
ATOM 2126 N N . PHE A 1 285 ? -1.073 19.018 17.641 1.00 65.81 285 PHE A N 1
ATOM 2127 C CA . PHE A 1 285 ? -0.145 18.294 18.504 1.00 65.81 285 PHE A CA 1
ATOM 2128 C C . PHE A 1 285 ? -0.656 18.337 19.945 1.00 65.81 285 PHE A C 1
ATOM 2130 O O . PHE A 1 285 ? -0.688 19.411 20.546 1.00 65.81 285 PHE A O 1
ATOM 2137 N N . ASP A 1 286 ? -1.065 17.183 20.474 1.00 60.56 286 ASP A N 1
ATOM 2138 C CA . ASP A 1 286 ? -1.252 17.048 21.910 1.00 60.56 286 ASP A CA 1
ATOM 2139 C C . ASP A 1 286 ? 0.089 17.351 22.591 1.00 60.56 286 ASP A C 1
ATOM 2141 O O . ASP A 1 286 ? 1.159 16.945 22.122 1.00 60.56 286 ASP A O 1
ATOM 2145 N N . ASP A 1 287 ? -0.005 18.154 23.647 1.00 51.03 287 ASP A N 1
ATOM 2146 C CA . ASP A 1 287 ? 1.088 18.726 24.436 1.00 51.03 287 ASP A CA 1
ATOM 2147 C C . ASP A 1 287 ? 2.161 17.654 24.762 1.00 51.03 287 ASP A C 1
ATOM 2149 O O . ASP A 1 287 ? 1.804 16.521 25.091 1.00 51.03 287 ASP A O 1
ATOM 2153 N N . PRO A 1 288 ? 3.474 17.961 24.709 1.00 48.44 288 PRO A N 1
ATOM 2154 C CA . PRO A 1 288 ? 4.562 16.981 24.820 1.00 48.44 288 PRO A CA 1
ATOM 2155 C C . PRO A 1 288 ? 4.831 16.500 26.262 1.00 48.44 288 PRO A C 1
ATOM 2157 O O . PRO A 1 288 ? 5.988 16.304 26.637 1.00 48.44 288 PRO A O 1
ATOM 2160 N N . ARG A 1 289 ? 3.792 16.364 27.091 1.00 35.06 289 ARG A N 1
ATOM 2161 C CA . ARG A 1 289 ? 3.912 15.992 28.509 1.00 35.06 289 ARG A CA 1
ATOM 2162 C C . ARG A 1 289 ? 3.917 14.486 28.727 1.00 35.06 289 ARG A C 1
ATOM 2164 O O . ARG A 1 289 ? 3.015 13.808 28.192 1.00 35.06 289 ARG A O 1
#

Sequence (289 aa):
MIGAPFSFYIALLGLLGGFAVGFVARRSNFCTLGAIEETYYGTERSRLRTWVLAVGVAILGTQALDFYGFINISDSFYLLPQLRLVGSILGGMLFGLGMALVGTCAFGMLLRAGGGDMRSLVSTLILGFVGYMTANGILAYISVFLVEAGNIAMVNSQTSSISELILGPSSRGQFAVALVLSLVAIGWALSSPRYLLNTWSVMTGVVFGMVIVYGWWVTGTAGQDGFEQVQFESYRFARPIGDTLVYAMTFSGASITFPIGGVIGVLLGAFTASLADGSFRFEAFDDPR

Secondary structure (DSSP, 8-state):
--SHHHHHHHHHHHHHHHHHHHHHHHHTT--HHHHHHHHHH-S--HHHHHHHHHHHHHHHHHHHHHHTTS--GGGSGGGSSEEEHHHHHHHHHHHHHHHHHHTS-HHHHHHHHTTTBHHHHHHHHHHHHHHHHHHHSTHHHHHHHHHHTTEEE-TT-SS--HHHHHH-S-HHHHHHHHHHHHHHHHHHHHT-HHHHH-HHHHHHHHHHHHHHHHHHHHHHHHTTSTTS---------HHHHHHHHHHHHSTTT----HHHHHHHHHHHHHHHHHHHTT----B------